Protein AF-A0A6A4ZN78-F1 (afdb_monomer_lite)

Structure (mmCIF, N/CA/C/O backbone):
data_AF-A0A6A4ZN78-F1
#
_entry.id   AF-A0A6A4ZN78-F1
#
loop_
_atom_site.group_PDB
_atom_site.id
_atom_site.type_symbol
_atom_site.label_atom_id
_atom_site.label_alt_id
_atom_site.label_comp_id
_atom_site.label_asym_id
_atom_site.label_entity_id
_atom_site.label_seq_id
_atom_site.pdbx_PDB_ins_code
_atom_site.Cartn_x
_atom_site.Cartn_y
_atom_site.Cartn_z
_atom_site.occupancy
_atom_site.B_iso_or_equiv
_atom_site.auth_seq_id
_atom_site.auth_comp_id
_atom_site.auth_asym_id
_atom_site.auth_atom_id
_atom_site.pdbx_PDB_model_num
ATOM 1 N N . MET A 1 1 ? -20.773 -7.140 41.026 1.00 32.69 1 MET A N 1
ATOM 2 C CA . MET A 1 1 ? -19.463 -6.907 40.371 1.00 32.69 1 MET A CA 1
ATOM 3 C C . MET A 1 1 ? -19.550 -6.524 38.881 1.00 32.69 1 MET A C 1
ATOM 5 O O . MET A 1 1 ? -18.523 -6.195 38.312 1.00 32.69 1 MET A O 1
ATOM 9 N N . GLY A 1 2 ? -20.729 -6.473 38.240 1.00 38.69 2 GLY A N 1
ATOM 10 C CA . GLY A 1 2 ? -20.851 -6.288 36.779 1.00 38.69 2 GLY A CA 1
ATOM 11 C C . GLY A 1 2 ? -20.844 -4.855 36.222 1.00 38.69 2 GLY A C 1
ATOM 12 O O . GLY A 1 2 ? -21.265 -4.671 35.092 1.00 38.69 2 GLY A O 1
ATOM 13 N N . ARG A 1 3 ? -20.433 -3.831 36.986 1.00 42.91 3 ARG A N 1
ATOM 14 C CA . ARG A 1 3 ? -20.571 -2.414 36.566 1.00 42.91 3 ARG A CA 1
ATOM 15 C C . ARG A 1 3 ? -19.260 -1.632 36.426 1.00 42.91 3 ARG A C 1
ATOM 17 O O . ARG A 1 3 ? -19.274 -0.563 35.838 1.00 42.91 3 ARG A O 1
ATOM 24 N N . PHE A 1 4 ? -18.137 -2.139 36.941 1.00 40.22 4 PHE A N 1
ATOM 25 C CA . PHE A 1 4 ? -16.912 -1.333 37.095 1.00 40.22 4 PHE A CA 1
ATOM 26 C C . PHE A 1 4 ? -15.856 -1.514 35.994 1.00 40.22 4 PHE A C 1
ATOM 28 O O . PHE A 1 4 ? -15.047 -0.617 35.798 1.00 40.22 4 PHE A O 1
ATOM 35 N N . GLY A 1 5 ? -15.850 -2.630 35.256 1.00 43.56 5 GLY A N 1
ATOM 36 C CA . GLY A 1 5 ? -14.784 -2.906 34.278 1.00 43.56 5 GLY A CA 1
ATOM 37 C C . GLY A 1 5 ? -14.878 -2.094 32.982 1.00 43.56 5 GLY A C 1
ATOM 38 O O . GLY A 1 5 ? -13.859 -1.742 32.400 1.00 43.56 5 GLY A O 1
ATOM 39 N N . LEU A 1 6 ? -16.098 -1.770 32.546 1.00 46.75 6 LEU A N 1
ATOM 40 C CA . LEU A 1 6 ? -16.349 -1.201 31.219 1.00 46.75 6 LEU A CA 1
ATOM 41 C C . LEU A 1 6 ? -16.054 0.318 31.170 1.00 46.75 6 LEU A C 1
ATOM 43 O O . LEU A 1 6 ? -15.521 0.815 30.186 1.00 46.75 6 LEU A O 1
ATOM 47 N N . TYR A 1 7 ? -16.269 1.069 32.253 1.00 50.09 7 TYR A N 1
ATOM 48 C CA . TYR A 1 7 ? -16.085 2.534 32.257 1.00 50.09 7 TYR A CA 1
ATOM 49 C C . TYR A 1 7 ? -14.628 3.019 32.395 1.00 50.09 7 TYR A C 1
ATOM 51 O O . TYR A 1 7 ? -14.378 4.224 32.387 1.00 50.09 7 TYR A O 1
ATOM 59 N N . MET A 1 8 ? -13.647 2.119 32.525 1.00 52.78 8 MET A N 1
ATOM 60 C CA . MET A 1 8 ? -12.286 2.507 32.923 1.00 52.78 8 MET A CA 1
ATOM 61 C C . MET A 1 8 ? -11.428 3.161 31.826 1.00 52.78 8 MET A C 1
ATOM 63 O O . MET A 1 8 ? -10.376 3.703 32.147 1.00 52.78 8 MET A O 1
ATOM 67 N N . LEU A 1 9 ? -11.856 3.196 30.559 1.00 54.91 9 LEU A N 1
ATOM 68 C CA . LEU A 1 9 ? -11.066 3.849 29.499 1.00 54.91 9 LEU A CA 1
ATOM 69 C C . LEU A 1 9 ? -11.104 5.387 29.545 1.00 54.91 9 LEU A C 1
ATOM 71 O O . LEU A 1 9 ? -10.299 6.027 28.876 1.00 54.91 9 LEU A O 1
ATOM 75 N N . ALA A 1 10 ? -12.018 5.988 30.313 1.00 50.16 10 ALA A N 1
ATOM 76 C CA . ALA A 1 10 ? -12.244 7.437 30.301 1.00 50.16 10 ALA A CA 1
ATOM 77 C C . ALA A 1 10 ? -11.566 8.215 31.451 1.00 50.16 10 ALA A C 1
ATOM 79 O O . ALA A 1 10 ? -11.657 9.438 31.471 1.00 50.16 10 ALA A O 1
ATOM 80 N N . ILE A 1 11 ? -10.931 7.542 32.424 1.00 53.09 11 ILE A N 1
ATOM 81 C CA . ILE A 1 11 ? -10.527 8.172 33.707 1.00 53.09 11 ILE A CA 1
ATOM 82 C C . ILE A 1 11 ? -9.024 8.013 34.014 1.00 53.09 11 ILE A C 1
ATOM 84 O O . ILE A 1 11 ? -8.507 8.626 34.944 1.00 53.09 11 ILE A O 1
ATOM 88 N N . VAL A 1 12 ? -8.293 7.206 33.248 1.00 59.09 12 VAL A N 1
ATOM 89 C CA . VAL A 1 12 ? -6.894 6.877 33.558 1.00 59.09 12 VAL A CA 1
ATOM 90 C C . VAL A 1 12 ? -5.951 7.817 32.817 1.00 59.09 12 VAL A C 1
ATOM 92 O O . VAL A 1 12 ? -6.045 7.944 31.602 1.00 59.09 12 VAL A O 1
ATOM 95 N N . ASP A 1 13 ? -5.034 8.458 33.545 1.00 63.03 13 ASP A N 1
ATOM 96 C CA . ASP A 1 13 ? -3.942 9.241 32.960 1.00 63.03 13 ASP A CA 1
ATOM 97 C C . ASP A 1 13 ? -2.970 8.325 32.194 1.00 63.03 13 ASP A C 1
ATOM 99 O O . ASP A 1 13 ? -2.595 7.252 32.670 1.00 63.03 13 ASP A O 1
ATOM 103 N N . SER A 1 14 ? -2.524 8.782 31.021 1.00 61.19 14 SER A N 1
ATOM 104 C CA . SER A 1 14 ? -1.487 8.186 30.166 1.00 61.19 14 SER A CA 1
ATOM 105 C C . SER A 1 14 ? -0.220 7.730 30.909 1.00 61.19 14 SER A C 1
ATOM 107 O O . SER A 1 14 ? 0.459 6.803 30.462 1.00 61.19 14 SER A O 1
ATOM 109 N N . THR A 1 15 ? 0.087 8.344 32.056 1.00 63.34 15 THR A N 1
ATOM 110 C CA . THR A 1 15 ? 1.236 8.003 32.906 1.00 63.34 15 THR A CA 1
ATOM 111 C C . THR A 1 15 ? 1.072 6.672 33.656 1.00 63.34 15 THR A C 1
ATOM 113 O O . THR A 1 15 ? 2.068 6.064 34.048 1.00 63.34 15 THR A O 1
ATOM 116 N N . GLN A 1 16 ? -0.154 6.152 33.807 1.00 72.31 16 GLN A N 1
ATOM 117 C CA . GLN A 1 16 ? -0.455 4.913 34.538 1.00 72.31 16 GLN A CA 1
ATOM 118 C C . GLN A 1 16 ? -0.516 3.680 33.622 1.00 72.31 16 GLN A C 1
ATOM 120 O O . GLN A 1 16 ? -1.557 3.046 33.433 1.00 72.31 16 GLN A O 1
ATOM 125 N N . GLN A 1 17 ? 0.629 3.321 33.045 1.00 70.19 17 GLN A N 1
ATOM 126 C CA . GLN A 1 17 ? 0.734 2.273 32.021 1.00 70.19 17 GLN A CA 1
ATOM 127 C C . GLN A 1 17 ? 0.245 0.889 32.484 1.00 70.19 17 GLN A C 1
ATOM 129 O O . GLN A 1 17 ? -0.447 0.198 31.731 1.00 70.19 17 GLN A O 1
ATOM 134 N N . ASP A 1 18 ? 0.573 0.488 33.714 1.00 78.06 18 ASP A N 1
ATOM 135 C CA . ASP A 1 18 ? 0.169 -0.812 34.267 1.00 78.06 18 ASP A CA 1
ATOM 136 C C . ASP A 1 18 ? -1.347 -0.903 34.471 1.00 78.06 18 ASP A C 1
ATOM 138 O O . ASP A 1 18 ? -1.951 -1.956 34.245 1.00 78.06 18 ASP A O 1
ATOM 142 N N . THR A 1 19 ? -1.982 0.223 34.810 1.00 80.31 19 THR A N 1
ATOM 143 C CA . THR A 1 19 ? -3.436 0.330 34.942 1.00 80.31 19 THR A CA 1
ATOM 144 C C . THR A 1 19 ? -4.116 0.063 33.601 1.00 80.31 19 THR A C 1
ATOM 146 O O . THR A 1 19 ? -5.049 -0.736 33.540 1.00 80.31 19 THR A O 1
ATOM 149 N N . PHE A 1 20 ? -3.617 0.644 32.505 1.00 79.81 20 PHE A N 1
ATOM 150 C CA . PHE A 1 20 ? -4.159 0.391 31.166 1.00 79.81 20 PHE A CA 1
ATOM 151 C C . PHE A 1 20 ? -4.060 -1.080 30.758 1.00 79.81 20 PHE A C 1
ATOM 153 O O . PHE A 1 20 ? -5.055 -1.660 30.326 1.00 79.81 20 PHE A O 1
ATOM 160 N N . LYS A 1 21 ? -2.898 -1.717 30.948 1.00 81.12 21 LYS A N 1
ATOM 161 C CA . LYS A 1 21 ? -2.730 -3.153 30.654 1.00 81.12 21 LYS A CA 1
ATOM 162 C C . LYS A 1 21 ? -3.712 -4.011 31.451 1.00 81.12 21 LYS A C 1
ATOM 164 O O . LYS A 1 21 ? -4.378 -4.884 30.896 1.00 81.12 21 LYS A O 1
ATOM 169 N N . ALA A 1 22 ? -3.863 -3.732 32.747 1.00 83.19 22 ALA A N 1
ATOM 170 C CA . ALA A 1 22 ? -4.834 -4.430 33.583 1.00 83.19 22 ALA A CA 1
ATOM 171 C C . ALA A 1 22 ? -6.273 -4.244 33.068 1.00 83.19 22 ALA A C 1
ATOM 173 O O . ALA A 1 22 ? -7.011 -5.225 32.958 1.00 83.19 22 ALA A O 1
ATOM 174 N N . ILE A 1 23 ? -6.656 -3.020 32.687 1.00 83.56 23 ILE A N 1
ATOM 175 C CA . ILE A 1 23 ? -7.981 -2.715 32.128 1.00 83.56 23 ILE A CA 1
ATOM 176 C C . ILE A 1 23 ? -8.236 -3.504 30.846 1.00 83.56 23 ILE A C 1
ATOM 178 O O . ILE A 1 23 ? -9.293 -4.128 30.729 1.00 83.56 23 ILE A O 1
ATOM 182 N N . PHE A 1 24 ? -7.293 -3.517 29.899 1.00 86.56 24 PHE A N 1
ATOM 183 C CA . PHE A 1 24 ? -7.463 -4.240 28.636 1.00 86.56 24 PHE A CA 1
ATOM 184 C C . PHE A 1 24 ? -7.615 -5.742 28.865 1.00 86.56 24 PHE A C 1
ATOM 186 O O . PHE A 1 24 ? -8.570 -6.342 28.373 1.00 86.56 24 PHE A O 1
ATOM 193 N N . ARG A 1 25 ? -6.753 -6.347 29.690 1.00 85.19 25 ARG A N 1
ATOM 194 C CA . ARG A 1 25 ? -6.821 -7.784 30.006 1.00 85.19 25 ARG A CA 1
ATOM 195 C C . ARG A 1 25 ? -8.119 -8.173 30.702 1.00 85.19 25 ARG A C 1
ATOM 197 O O . ARG A 1 25 ? -8.727 -9.181 30.343 1.00 85.19 25 ARG A O 1
ATOM 204 N N . VAL A 1 26 ? -8.563 -7.378 31.677 1.00 85.62 26 VAL A N 1
ATOM 205 C CA . VAL A 1 26 ? -9.844 -7.610 32.360 1.00 85.62 26 VAL A CA 1
ATOM 206 C C . VAL A 1 26 ? -11.000 -7.466 31.376 1.00 85.62 26 VAL A C 1
ATOM 208 O O . VAL A 1 26 ? -11.876 -8.325 31.355 1.00 85.62 26 VAL A O 1
ATOM 211 N N . SER A 1 27 ? -10.982 -6.440 30.524 1.00 84.88 27 SER A N 1
ATOM 212 C CA . SER A 1 27 ? -12.021 -6.222 29.511 1.00 84.88 27 SER A CA 1
ATOM 213 C C . SER A 1 27 ? -12.114 -7.404 28.544 1.00 84.88 27 SER A C 1
ATOM 215 O O . SER A 1 27 ? -13.203 -7.928 28.337 1.00 84.88 27 SER A O 1
ATOM 217 N N . ILE A 1 28 ? -10.983 -7.909 28.042 1.00 85.50 28 ILE A N 1
ATOM 218 C CA . ILE A 1 28 ? -10.927 -9.124 27.211 1.00 85.50 28 ILE A CA 1
ATOM 219 C C . ILE A 1 28 ? -11.507 -10.333 27.963 1.00 85.50 28 ILE A C 1
ATOM 221 O O . ILE A 1 28 ? -12.345 -11.069 27.433 1.00 85.50 28 ILE A O 1
ATOM 225 N N . GLY A 1 29 ? -11.106 -10.530 29.222 1.00 84.94 29 GLY A N 1
ATOM 226 C CA . GLY A 1 29 ? -11.610 -11.619 30.062 1.00 84.94 29 GLY A CA 1
ATOM 227 C C . GLY A 1 29 ? -13.118 -11.546 30.326 1.00 84.94 29 GLY A C 1
ATOM 228 O O . GLY A 1 29 ? -13.770 -12.582 30.435 1.00 84.94 29 GLY A O 1
ATOM 229 N N . VAL A 1 30 ? -13.682 -10.338 30.402 1.00 84.62 30 VAL A N 1
ATOM 230 C CA . VAL A 1 30 ? -15.128 -10.118 30.522 1.00 84.62 30 VAL A CA 1
ATOM 231 C C . VAL A 1 30 ? -15.822 -10.414 29.193 1.00 84.62 30 VAL A C 1
ATOM 233 O O . VAL A 1 30 ? -16.745 -11.222 29.173 1.00 84.62 30 VAL A O 1
ATOM 236 N N . LEU A 1 31 ? -15.357 -9.829 28.084 1.00 84.12 31 LEU A N 1
ATOM 237 C CA . LEU A 1 31 ? -15.970 -9.987 26.758 1.00 84.12 31 LEU A CA 1
ATOM 238 C C . LEU A 1 31 ? -16.058 -11.447 26.316 1.00 84.12 31 LEU A C 1
ATOM 240 O O . LEU A 1 31 ? -17.081 -11.878 25.797 1.00 84.12 31 LEU A O 1
ATOM 244 N N . THR A 1 32 ? -15.017 -12.229 26.593 1.00 84.38 32 THR A N 1
ATOM 245 C CA . THR A 1 32 ? -14.966 -13.663 26.259 1.00 84.38 32 THR A CA 1
ATOM 246 C C . THR A 1 32 ? -15.941 -14.531 27.059 1.00 84.38 32 THR A C 1
ATOM 248 O O . THR A 1 32 ? -16.159 -15.685 26.698 1.00 84.38 32 THR A O 1
ATOM 251 N N . ARG A 1 33 ? -16.525 -14.008 28.144 1.00 84.94 33 ARG A N 1
ATOM 252 C CA . ARG A 1 33 ? -17.423 -14.744 29.052 1.00 84.94 33 ARG A CA 1
ATOM 253 C C . ARG A 1 33 ? -18.827 -14.142 29.129 1.00 84.94 33 ARG A C 1
ATOM 255 O O . ARG A 1 33 ? -19.644 -14.633 29.908 1.00 84.94 33 ARG A O 1
ATOM 262 N N . LEU A 1 34 ? -19.102 -13.075 28.379 1.00 82.12 34 LEU A N 1
ATOM 263 C CA . LEU A 1 34 ? -20.396 -12.402 28.419 1.00 82.12 34 LEU A CA 1
ATOM 264 C C . LEU A 1 34 ? -21.495 -13.282 27.800 1.00 82.12 34 LEU A C 1
ATOM 266 O O . LEU A 1 34 ? -21.303 -13.827 26.711 1.00 82.12 34 LEU A O 1
ATOM 270 N N . PRO A 1 35 ? -22.664 -13.406 28.455 1.00 85.31 35 PRO A N 1
ATOM 271 C CA . PRO A 1 35 ? -23.825 -14.055 27.860 1.00 85.31 35 PRO A CA 1
ATOM 272 C C . PRO A 1 35 ? -24.309 -13.295 26.613 1.00 85.31 35 PRO A C 1
ATOM 274 O O . PRO A 1 35 ? -24.259 -12.063 26.614 1.00 85.31 35 PRO A O 1
ATOM 277 N N . PRO A 1 36 ? -24.878 -13.976 25.598 1.00 82.38 36 PRO A N 1
ATOM 278 C CA . PRO A 1 36 ? -25.374 -13.323 24.383 1.00 82.38 36 PRO A CA 1
ATOM 279 C C . PRO A 1 36 ? -26.365 -12.177 24.639 1.00 82.38 36 PRO A C 1
ATOM 281 O O . PRO A 1 36 ? -26.284 -11.147 23.984 1.00 82.38 36 PRO A O 1
ATOM 284 N N . ALA A 1 37 ? -27.243 -12.315 25.639 1.00 81.81 37 ALA A N 1
ATOM 285 C CA . ALA A 1 37 ? -28.233 -11.291 25.990 1.00 81.81 37 ALA A CA 1
ATOM 286 C C . ALA A 1 37 ? -27.606 -9.964 26.465 1.00 81.81 37 ALA A C 1
ATOM 288 O O . ALA A 1 37 ? -28.181 -8.900 26.264 1.00 81.81 37 ALA A O 1
ATOM 289 N N . GLU A 1 38 ? -26.418 -10.010 27.072 1.00 81.62 38 GLU A N 1
ATOM 290 C CA . GLU A 1 38 ? -25.719 -8.808 27.544 1.00 81.62 38 GLU A CA 1
ATOM 291 C C . GLU A 1 38 ? -24.998 -8.074 26.403 1.00 81.62 38 GLU A C 1
ATOM 293 O O . GLU A 1 38 ? -24.717 -6.878 26.522 1.00 81.62 38 GLU A O 1
ATOM 298 N N . LEU A 1 39 ? -24.723 -8.758 25.285 1.00 79.94 39 LEU A N 1
ATOM 299 C CA . LEU A 1 39 ? -24.065 -8.171 24.112 1.00 79.94 39 LEU A CA 1
ATOM 300 C C . LEU A 1 39 ? -24.964 -7.165 23.381 1.00 79.94 39 LEU A C 1
ATOM 302 O O . LEU A 1 39 ? -24.454 -6.233 22.766 1.00 79.94 39 LEU A O 1
ATOM 306 N N . GLU A 1 40 ? -26.283 -7.328 23.482 1.00 81.81 40 GLU A N 1
ATOM 307 C CA . GLU A 1 40 ? -27.282 -6.438 22.872 1.00 81.81 40 GLU A CA 1
ATOM 308 C C . GLU A 1 40 ? -27.785 -5.350 23.839 1.00 81.81 40 GLU A C 1
ATOM 310 O O . GLU A 1 40 ? -28.687 -4.580 23.512 1.00 81.81 40 GLU A O 1
ATOM 315 N N . SER A 1 41 ? -27.210 -5.260 25.041 1.00 84.50 41 SER A N 1
ATOM 316 C CA . SER A 1 41 ? -27.639 -4.294 26.055 1.00 84.50 41 SER A CA 1
ATOM 317 C C . SER A 1 41 ? -27.239 -2.847 25.716 1.00 84.50 41 SER A C 1
ATOM 319 O O . SER A 1 41 ? -26.187 -2.584 25.128 1.00 84.50 41 SER A O 1
ATOM 321 N N . GLU A 1 42 ? -28.021 -1.867 26.187 1.00 84.31 42 GLU A N 1
ATOM 322 C CA . GLU A 1 42 ? -27.662 -0.438 26.087 1.00 84.31 42 GLU A CA 1
ATOM 323 C C . GLU A 1 42 ? -26.315 -0.121 26.761 1.00 84.31 42 GLU A C 1
ATOM 325 O O . GLU A 1 42 ? -25.560 0.743 26.309 1.00 84.31 42 GLU A O 1
ATOM 330 N N . HIS A 1 43 ? -25.977 -0.857 27.823 1.00 81.38 43 HIS A N 1
ATOM 331 C CA . HIS A 1 43 ? -24.698 -0.727 28.517 1.00 81.38 43 HIS A CA 1
ATOM 332 C C . HIS A 1 43 ? -23.529 -1.134 27.615 1.00 81.38 43 HIS A C 1
ATOM 334 O O . HIS A 1 43 ? -22.515 -0.435 27.583 1.00 81.38 43 HIS A O 1
ATOM 340 N N . MET A 1 44 ? -23.676 -2.220 26.849 1.00 84.06 44 MET A N 1
ATOM 341 C CA . MET A 1 44 ? -22.680 -2.636 25.862 1.00 84.06 44 MET A CA 1
ATOM 342 C C . MET A 1 44 ? -22.511 -1.577 24.768 1.00 84.06 44 MET A C 1
ATOM 344 O O . MET A 1 44 ? -21.385 -1.215 24.429 1.00 84.06 44 MET A O 1
ATOM 348 N N . ALA A 1 45 ? -23.608 -1.003 24.268 1.00 82.69 45 ALA A N 1
ATOM 349 C CA . ALA A 1 45 ? -23.551 0.070 23.273 1.00 82.69 45 ALA A CA 1
ATOM 350 C C . ALA A 1 45 ? -22.833 1.334 23.800 1.00 82.69 45 ALA A C 1
ATOM 352 O O . ALA A 1 45 ? -21.981 1.915 23.116 1.00 82.69 45 ALA A O 1
ATOM 353 N N . SER A 1 46 ? -23.121 1.743 25.040 1.00 83.44 46 SER A N 1
ATOM 354 C CA . SER A 1 46 ? -22.435 2.858 25.711 1.00 83.44 46 SER A CA 1
ATOM 355 C C . SER A 1 46 ? -20.941 2.576 25.908 1.00 83.44 46 SER A C 1
ATOM 357 O O . SER A 1 46 ? -20.089 3.437 25.659 1.00 83.44 46 SER A O 1
ATOM 359 N N . TRP A 1 47 ? -20.601 1.343 26.283 1.00 83.38 47 TRP A N 1
ATOM 360 C CA . TRP A 1 47 ? -19.214 0.928 26.420 1.00 83.38 47 TRP A CA 1
ATOM 361 C C . TRP A 1 47 ? -18.458 0.958 25.090 1.00 83.38 47 TRP A C 1
ATOM 363 O O . TRP A 1 47 ? -17.382 1.549 25.011 1.00 83.38 47 TRP A O 1
ATOM 373 N N . LEU A 1 48 ? -19.036 0.396 24.026 1.00 83.75 48 LEU A N 1
ATOM 374 C CA . LEU A 1 48 ? -18.446 0.427 22.686 1.00 83.75 48 LEU A CA 1
ATOM 375 C C . LEU A 1 48 ? -18.191 1.861 22.217 1.00 83.75 48 LEU A C 1
ATOM 377 O O . LEU A 1 48 ? -17.160 2.132 21.607 1.00 83.75 48 LEU A O 1
ATOM 381 N N . THR A 1 49 ? -19.078 2.797 22.559 1.00 84.12 49 THR A N 1
ATOM 382 C CA . THR A 1 49 ? -18.877 4.228 22.282 1.00 84.12 49 THR A CA 1
ATOM 383 C C . THR A 1 49 ? -17.630 4.768 22.988 1.00 84.12 49 THR A C 1
ATOM 385 O O . THR A 1 49 ? -16.837 5.483 22.375 1.00 84.12 49 THR A O 1
ATOM 388 N N . SER A 1 50 ? -17.400 4.372 24.243 1.00 83.56 50 SER A N 1
ATOM 389 C CA . SER A 1 50 ? -16.179 4.721 24.988 1.00 83.56 50 SER A CA 1
ATOM 390 C C . SER A 1 50 ? -14.921 4.114 24.358 1.00 83.56 50 SER A C 1
ATOM 392 O O . SER A 1 50 ? -13.895 4.788 24.264 1.00 83.56 50 SER A O 1
ATOM 394 N N . VAL A 1 51 ? -15.002 2.871 23.869 1.00 84.81 51 VAL A N 1
ATOM 395 C CA . VAL A 1 51 ? -13.906 2.232 23.122 1.00 84.81 51 VAL A CA 1
ATOM 396 C C . VAL A 1 51 ? -13.606 3.022 21.848 1.00 84.81 51 VAL A C 1
ATOM 398 O O . VAL A 1 51 ? -12.459 3.394 21.622 1.00 84.81 51 VAL A O 1
ATOM 401 N N . VAL A 1 52 ? -14.617 3.360 21.040 1.00 85.25 52 VAL A N 1
ATOM 402 C CA . VAL A 1 52 ? -14.423 4.171 19.823 1.00 85.25 52 VAL A CA 1
ATOM 403 C C . VAL A 1 52 ? -13.780 5.521 20.149 1.00 85.25 52 VAL A C 1
ATOM 405 O O . VAL A 1 52 ? -12.851 5.942 19.454 1.00 85.25 52 VAL A O 1
ATOM 408 N N . ALA A 1 53 ? -14.226 6.184 21.218 1.00 84.56 53 ALA A N 1
ATOM 409 C CA . ALA A 1 53 ? -13.657 7.453 21.657 1.00 84.56 53 ALA A CA 1
ATOM 410 C C . ALA A 1 53 ? -12.172 7.318 22.030 1.00 84.56 53 ALA A C 1
ATOM 412 O O . ALA A 1 53 ? -11.380 8.165 21.638 1.00 84.56 53 ALA A O 1
ATOM 413 N N . PHE A 1 54 ? -11.772 6.241 22.714 1.00 86.56 54 PHE A N 1
ATOM 414 C CA . PHE A 1 54 ? -10.377 5.963 23.087 1.00 86.56 54 PHE A CA 1
ATOM 415 C C . PHE A 1 54 ? -9.427 5.807 21.886 1.00 86.56 54 PHE A C 1
ATOM 417 O O . PHE A 1 54 ? -8.276 6.249 21.931 1.00 86.56 54 PHE A O 1
ATOM 424 N N . PHE A 1 55 ? -9.919 5.258 20.775 1.00 88.06 55 PHE A N 1
ATOM 425 C CA . PHE A 1 55 ? -9.160 5.198 19.523 1.00 88.06 55 PHE A CA 1
ATOM 426 C C . PHE A 1 55 ? -9.215 6.504 18.710 1.00 88.06 55 PHE A C 1
ATOM 428 O O . PHE A 1 55 ? -8.474 6.657 17.741 1.00 88.06 55 PHE A O 1
ATOM 435 N N . THR A 1 56 ? -10.034 7.480 19.108 1.00 86.62 56 THR A N 1
ATOM 436 C CA . THR A 1 56 ? -10.217 8.748 18.390 1.00 86.62 56 THR A CA 1
ATOM 437 C C . THR A 1 56 ? -9.407 9.870 19.051 1.00 86.62 56 THR A C 1
ATOM 439 O O . THR A 1 56 ? -9.703 10.299 20.164 1.00 86.62 56 THR A O 1
ATOM 442 N N . SER A 1 57 ? -8.397 10.386 18.342 1.00 79.50 57 SER A N 1
ATOM 443 C CA . SER A 1 57 ? -7.412 11.338 18.888 1.00 79.50 57 SER A CA 1
ATOM 444 C C . SER A 1 57 ? -7.991 12.663 19.388 1.00 79.50 57 SER A C 1
ATOM 446 O O . SER A 1 57 ? -7.418 13.281 20.277 1.00 79.50 57 SER A O 1
ATOM 448 N N . THR A 1 58 ? -9.114 13.116 18.831 1.00 76.88 58 THR A N 1
ATOM 449 C CA . THR A 1 58 ? -9.697 14.428 19.152 1.00 76.88 58 THR A CA 1
ATOM 450 C C . THR A 1 58 ? -10.681 14.396 20.313 1.00 76.88 58 THR A C 1
ATOM 452 O O . THR A 1 58 ? -11.066 15.450 20.807 1.00 76.88 58 THR A O 1
ATOM 455 N N . THR A 1 59 ? -11.154 13.215 20.711 1.00 72.12 59 THR A N 1
ATOM 456 C CA . THR A 1 59 ? -12.272 13.088 21.658 1.00 72.12 59 THR A CA 1
ATOM 457 C C . THR A 1 59 ? -11.867 12.529 23.010 1.00 72.12 59 THR A C 1
ATOM 459 O O . THR A 1 59 ? -12.636 12.672 23.956 1.00 72.12 59 THR A O 1
ATOM 462 N N . ASN A 1 60 ? -10.705 11.880 23.118 1.00 68.62 60 ASN A N 1
ATOM 463 C CA . ASN A 1 60 ? -10.242 11.316 24.380 1.00 68.62 60 ASN A CA 1
ATOM 464 C C . ASN A 1 60 ? -9.042 12.113 24.920 1.00 68.62 60 ASN A C 1
ATOM 466 O O . ASN A 1 60 ? -8.088 12.320 24.169 1.00 68.62 60 ASN A O 1
ATOM 470 N N . PRO A 1 61 ? -9.064 12.545 26.198 1.00 68.38 61 PRO A N 1
ATOM 471 C CA . PRO A 1 61 ? -7.905 13.176 26.831 1.00 68.38 61 PRO A CA 1
ATOM 472 C C . PRO A 1 61 ? -6.658 12.277 26.838 1.00 68.38 61 PRO A C 1
ATOM 474 O O . PRO A 1 61 ? -5.547 12.796 26.865 1.00 68.38 61 PRO A O 1
ATOM 477 N N . VAL A 1 62 ? -6.837 10.952 26.783 1.00 74.50 62 VAL A N 1
ATOM 478 C CA . VAL A 1 62 ? -5.775 9.952 26.646 1.00 7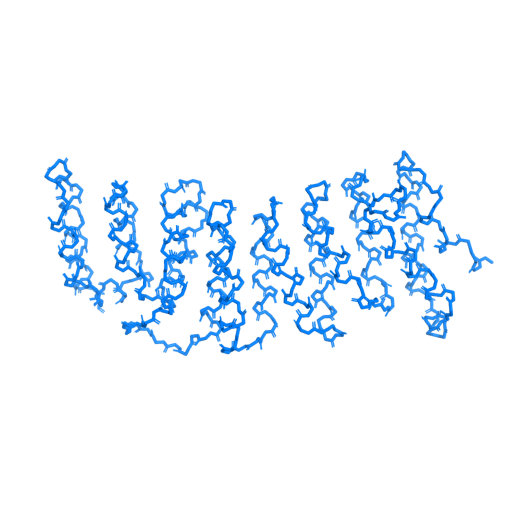4.50 62 VAL A CA 1
ATOM 479 C C . VAL A 1 62 ? -6.066 9.067 25.440 1.00 74.50 62 VAL A C 1
ATOM 481 O O . VAL A 1 62 ? -6.839 8.109 25.488 1.00 74.50 62 VAL A O 1
ATOM 484 N N . TRP A 1 63 ? -5.439 9.404 24.320 1.00 84.25 63 TRP A N 1
ATOM 485 C CA . TRP A 1 63 ? -5.585 8.666 23.072 1.00 84.25 63 TRP A CA 1
ATOM 486 C C . TRP A 1 63 ? -4.593 7.501 23.011 1.00 84.25 63 TRP A C 1
ATOM 488 O O . TRP A 1 63 ? -3.420 7.666 23.345 1.00 84.25 63 TRP A O 1
ATOM 498 N N . PHE A 1 64 ? -5.028 6.328 22.533 1.00 87.62 64 PHE A N 1
ATOM 499 C CA . PHE A 1 64 ? -4.200 5.111 22.547 1.00 87.62 64 PHE A CA 1
ATOM 500 C C . PHE A 1 64 ? -2.829 5.276 21.862 1.00 87.62 64 PHE A C 1
ATOM 502 O O . PHE A 1 64 ? -1.865 4.634 22.272 1.00 87.62 64 PHE A O 1
ATOM 509 N N . GLY A 1 65 ? -2.720 6.153 20.856 1.00 87.94 65 GLY A N 1
ATOM 510 C CA . GLY A 1 65 ? -1.459 6.432 20.166 1.00 87.94 65 GLY A CA 1
ATOM 511 C C . GLY A 1 65 ? -0.386 7.054 21.064 1.00 87.94 65 GLY A C 1
ATOM 512 O O . GLY A 1 65 ? 0.793 6.917 20.771 1.00 87.94 65 GLY A O 1
ATOM 513 N N . GLN A 1 66 ? -0.764 7.681 22.181 1.00 88.44 66 GLN A N 1
ATOM 514 C CA . GLN A 1 66 ? 0.168 8.238 23.173 1.00 88.44 66 GLN A CA 1
ATOM 515 C C . GLN A 1 66 ? 0.740 7.171 24.118 1.00 88.44 66 GLN A C 1
ATOM 517 O O . GLN A 1 66 ? 1.672 7.448 24.873 1.00 88.44 66 GLN A O 1
ATOM 522 N N . LEU A 1 67 ? 0.183 5.958 24.109 1.00 87.94 67 LEU A N 1
ATOM 523 C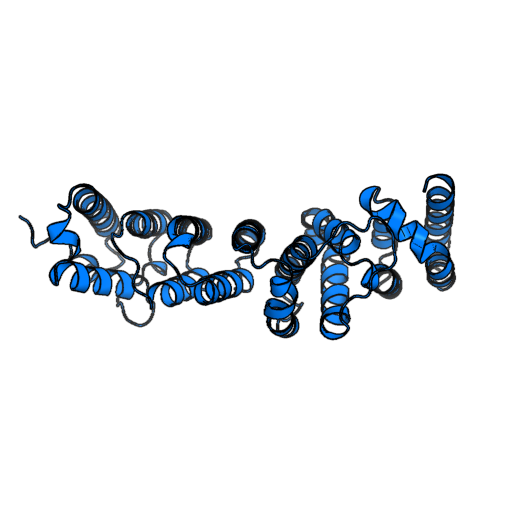 CA . LEU A 1 67 ? 0.639 4.879 24.974 1.00 87.94 67 LEU A CA 1
ATOM 524 C C . LEU A 1 67 ? 1.921 4.238 24.424 1.00 87.94 67 LEU A C 1
ATOM 526 O O . LEU A 1 67 ? 2.140 4.239 23.210 1.00 87.94 67 LEU A O 1
ATOM 530 N N . PRO A 1 68 ? 2.754 3.621 25.282 1.00 89.00 68 PRO A N 1
ATOM 531 C CA . PRO A 1 68 ? 3.906 2.852 24.826 1.00 89.00 68 PRO A CA 1
ATOM 532 C C . PRO A 1 68 ? 3.494 1.705 23.906 1.00 89.00 68 PRO A C 1
ATOM 534 O O . PRO A 1 68 ? 2.430 1.111 24.089 1.00 89.00 68 PRO A O 1
ATOM 537 N N . TRP A 1 69 ? 4.398 1.312 23.006 1.00 89.75 69 TRP A N 1
ATOM 538 C CA . TRP A 1 69 ? 4.208 0.215 22.046 1.00 89.75 69 TRP A CA 1
ATOM 539 C C . TRP A 1 69 ? 3.534 -1.032 22.649 1.00 89.75 69 TRP A C 1
ATOM 541 O O . TRP A 1 69 ? 2.506 -1.483 22.148 1.00 89.75 69 TRP A O 1
ATOM 551 N N . SER A 1 70 ? 4.043 -1.548 23.776 1.00 90.44 70 SER A N 1
ATOM 552 C CA . SER A 1 70 ? 3.484 -2.766 24.393 1.00 90.44 70 SER A CA 1
ATOM 553 C C . SER A 1 70 ? 2.025 -2.610 24.840 1.00 90.44 70 SER A C 1
ATOM 555 O O . SER A 1 70 ? 1.251 -3.560 24.777 1.00 90.44 70 SER A O 1
ATOM 557 N N . THR A 1 71 ? 1.631 -1.411 25.271 1.00 89.12 71 THR A N 1
ATOM 558 C CA . THR A 1 71 ? 0.259 -1.117 25.694 1.00 89.12 71 THR A CA 1
ATOM 559 C C . THR A 1 71 ? -0.642 -0.850 24.488 1.00 89.12 71 THR A C 1
ATOM 561 O O . THR A 1 71 ? -1.810 -1.227 24.523 1.00 89.12 71 THR A O 1
ATOM 564 N N . GLN A 1 72 ? -0.111 -0.273 23.400 1.00 91.81 72 GLN A N 1
ATOM 565 C CA . GLN A 1 72 ? -0.844 -0.160 22.133 1.00 91.81 72 GLN A CA 1
ATOM 566 C C . GLN A 1 72 ? -1.265 -1.543 21.615 1.00 91.81 72 GLN A C 1
ATOM 568 O O . GLN A 1 72 ? -2.407 -1.708 21.196 1.00 91.81 72 GLN A O 1
ATOM 573 N N . LEU A 1 73 ? -0.388 -2.550 21.694 1.00 91.75 73 LEU A N 1
ATOM 574 C CA . LEU A 1 73 ? -0.722 -3.918 21.283 1.00 91.75 73 LEU A CA 1
ATOM 575 C C . LEU A 1 73 ? -1.837 -4.540 22.133 1.00 91.75 73 LEU A C 1
ATOM 577 O O . LEU A 1 73 ? -2.751 -5.145 21.579 1.00 91.75 73 LEU A O 1
ATOM 581 N N . GLU A 1 74 ? -1.813 -4.360 23.458 1.00 89.06 74 GLU A N 1
ATOM 582 C CA . GLU A 1 74 ? -2.902 -4.842 24.324 1.00 89.06 74 GLU A CA 1
ATOM 583 C C . GLU A 1 74 ? -4.223 -4.103 24.066 1.00 89.06 74 GLU A C 1
ATOM 585 O O . GLU A 1 74 ? -5.289 -4.721 24.070 1.00 89.06 74 GLU A O 1
ATOM 590 N N . ALA A 1 75 ? -4.160 -2.801 23.772 1.00 89.69 75 ALA A N 1
ATOM 591 C CA . ALA A 1 75 ? -5.326 -2.030 23.363 1.00 89.69 75 ALA A CA 1
ATOM 592 C C . ALA A 1 75 ? -5.918 -2.557 22.049 1.00 89.69 75 ALA A C 1
ATOM 594 O O . ALA A 1 75 ? -7.130 -2.728 21.946 1.00 89.69 75 ALA A O 1
ATOM 595 N N . VAL A 1 76 ? -5.083 -2.849 21.047 1.00 92.00 76 VAL A N 1
ATOM 596 C CA . VAL A 1 76 ? -5.545 -3.422 19.775 1.00 92.00 76 VAL A CA 1
ATOM 597 C C . VAL A 1 76 ? -6.084 -4.840 19.968 1.00 92.00 76 VAL A C 1
ATOM 599 O O . VAL A 1 76 ? -7.103 -5.175 19.372 1.00 92.00 76 VAL A O 1
ATOM 602 N N . ALA A 1 77 ? -5.496 -5.649 20.856 1.00 90.31 77 ALA A N 1
ATOM 603 C CA . ALA A 1 77 ? -6.008 -6.984 21.171 1.00 90.31 77 ALA A CA 1
ATOM 604 C C . ALA A 1 77 ? -7.463 -6.948 21.667 1.00 90.31 77 ALA A C 1
ATOM 606 O O . ALA A 1 77 ? -8.257 -7.811 21.299 1.00 90.31 77 ALA A O 1
ATOM 607 N N . LEU A 1 78 ? -7.851 -5.918 22.434 1.00 88.44 78 LEU A N 1
ATOM 608 C CA . LEU A 1 78 ? -9.245 -5.718 22.846 1.00 88.44 78 LEU A CA 1
ATOM 609 C C . LEU A 1 78 ? -10.199 -5.660 21.642 1.00 88.44 78 LEU A C 1
ATOM 611 O O . LEU A 1 78 ? -11.320 -6.163 21.730 1.00 88.44 78 LEU A O 1
ATOM 615 N N . LEU A 1 79 ? -9.756 -5.089 20.516 1.00 88.81 79 LEU A N 1
ATOM 616 C CA . LEU A 1 79 ? -10.576 -4.926 19.316 1.00 88.81 79 LEU A CA 1
ATOM 617 C C . LEU A 1 79 ? -11.009 -6.253 18.707 1.00 88.81 79 LEU A C 1
ATOM 619 O O . LEU A 1 79 ? -12.099 -6.327 18.150 1.00 88.81 79 LEU A O 1
ATOM 623 N N . HIS A 1 80 ? -10.191 -7.297 18.827 1.00 86.81 80 HIS A N 1
ATOM 624 C CA . HIS A 1 80 ? -10.513 -8.637 18.339 1.00 86.81 80 HIS A CA 1
ATOM 625 C C . HIS A 1 80 ? -11.683 -9.270 19.114 1.00 86.81 80 HIS A C 1
ATOM 627 O O . HIS A 1 80 ? -12.392 -10.132 18.602 1.00 86.81 80 HIS A O 1
ATOM 633 N N . HIS A 1 81 ? -11.912 -8.830 20.352 1.00 85.81 81 HIS A N 1
ATOM 634 C CA . HIS A 1 81 ? -12.935 -9.381 21.240 1.00 85.81 81 HIS A CA 1
ATOM 635 C C . HIS A 1 81 ? -14.229 -8.562 21.267 1.00 85.81 81 HIS A C 1
ATOM 637 O O . HIS A 1 81 ? -15.121 -8.861 22.064 1.00 85.81 81 HIS A O 1
ATOM 643 N N . LEU A 1 82 ? -14.351 -7.528 20.427 1.00 85.31 82 LEU A N 1
ATOM 644 C CA . LEU A 1 82 ? -15.574 -6.734 20.370 1.00 85.31 82 LEU A CA 1
ATOM 645 C C . LEU A 1 82 ? -16.728 -7.560 19.781 1.00 85.31 82 LEU A C 1
ATOM 647 O O . LEU A 1 82 ? -16.557 -8.198 18.741 1.00 85.31 82 LEU A O 1
ATOM 651 N N . PRO A 1 83 ? -17.925 -7.519 20.392 1.00 80.12 83 PRO A N 1
ATOM 652 C CA . PRO A 1 83 ? -19.076 -8.270 19.894 1.00 80.12 83 PRO A CA 1
ATOM 653 C C . PRO A 1 83 ? -19.607 -7.708 18.572 1.00 80.12 83 PRO A C 1
ATOM 655 O O . PRO A 1 83 ? -20.077 -8.450 17.710 1.00 80.12 83 PRO A O 1
ATOM 658 N N . THR A 1 84 ? -19.503 -6.390 18.398 1.00 80.56 84 THR A N 1
ATOM 659 C CA . THR A 1 84 ? -19.966 -5.661 17.217 1.00 80.56 84 THR A CA 1
ATOM 660 C C . THR A 1 84 ? -19.011 -4.524 16.890 1.00 80.56 84 THR A C 1
ATOM 662 O O . THR A 1 84 ? -18.484 -3.879 17.798 1.00 80.56 84 THR A O 1
ATOM 665 N N . TYR A 1 85 ? -18.852 -4.228 15.600 1.00 79.31 85 TYR A N 1
ATOM 666 C CA . TYR A 1 85 ? -18.028 -3.125 15.110 1.00 79.31 85 TYR A CA 1
ATOM 667 C C . TYR A 1 85 ? -18.938 -1.976 14.662 1.00 79.31 85 TYR A C 1
ATOM 669 O O . TYR A 1 85 ? -19.653 -2.127 13.669 1.00 79.31 85 TYR A O 1
ATOM 677 N N . PRO A 1 86 ? -18.948 -0.832 15.372 1.00 75.94 86 PRO A N 1
ATOM 678 C CA . PRO A 1 86 ? -19.775 0.304 14.986 1.00 75.94 86 PRO A CA 1
ATOM 679 C C . PRO A 1 86 ? -19.436 0.796 13.567 1.00 75.94 86 PRO A C 1
ATOM 681 O O . PRO A 1 86 ? -18.263 0.804 13.196 1.00 75.94 86 PRO A O 1
ATOM 684 N N . PRO A 1 87 ? -20.399 1.302 12.778 1.00 71.75 87 PRO A N 1
ATOM 685 C CA . PRO A 1 87 ? -20.131 1.745 11.404 1.00 71.75 87 PRO A CA 1
ATOM 686 C C . PRO A 1 87 ? -19.049 2.833 11.281 1.00 71.75 87 PRO A C 1
ATOM 688 O O . PRO A 1 87 ? -18.279 2.858 10.324 1.00 71.75 87 PRO A O 1
ATOM 691 N N . VAL A 1 88 ? -18.953 3.731 12.269 1.00 80.25 88 VAL A N 1
ATOM 692 C CA . VAL A 1 88 ? -17.947 4.814 12.301 1.00 80.25 88 VAL A CA 1
ATOM 693 C C . VAL A 1 88 ? -16.540 4.278 12.600 1.00 80.25 88 VAL A C 1
ATOM 695 O O . VAL A 1 88 ? -15.541 4.942 12.328 1.00 80.25 88 VAL A O 1
ATOM 698 N N . PHE A 1 89 ? -16.442 3.055 13.114 1.00 84.50 89 PHE A N 1
ATOM 699 C CA . PHE A 1 89 ? -15.218 2.518 13.681 1.00 84.50 89 PHE A CA 1
ATOM 700 C C . PHE A 1 89 ? -14.107 2.331 12.649 1.00 84.50 89 PHE A C 1
ATOM 702 O O . PHE A 1 89 ? -12.969 2.689 12.926 1.00 84.50 89 PHE A O 1
ATOM 709 N N . LEU A 1 90 ? -14.424 1.903 11.421 1.00 87.44 90 LEU A N 1
ATOM 710 C CA . LEU A 1 90 ? -13.432 1.831 10.339 1.00 87.44 90 LEU A CA 1
ATOM 711 C C . LEU A 1 90 ? -12.784 3.186 10.041 1.00 87.44 90 LEU A C 1
ATOM 713 O O . LEU A 1 90 ? -11.597 3.251 9.735 1.00 87.44 90 LEU A O 1
ATOM 717 N N . ARG A 1 91 ? -13.540 4.285 10.154 1.00 87.88 91 ARG A N 1
ATOM 718 C CA . ARG A 1 91 ? -12.995 5.633 9.959 1.00 87.88 91 ARG A CA 1
ATOM 719 C C . ARG A 1 91 ? -12.037 6.003 11.089 1.00 87.88 91 ARG A C 1
ATOM 721 O O . ARG A 1 91 ? -10.976 6.557 10.813 1.00 87.88 91 ARG A O 1
ATOM 728 N N . THR A 1 92 ? -12.392 5.671 12.329 1.00 90.12 92 THR A N 1
ATOM 729 C CA . THR A 1 92 ? -11.513 5.847 13.491 1.00 90.12 92 THR A CA 1
ATOM 730 C C . THR A 1 92 ? -10.234 5.031 13.325 1.00 90.12 92 THR A C 1
ATOM 732 O O . THR A 1 92 ? -9.147 5.592 13.402 1.00 90.12 92 THR A O 1
ATOM 735 N N . LEU A 1 93 ? -10.340 3.743 12.991 1.00 92.06 93 LEU A N 1
ATOM 736 C CA . LEU A 1 93 ? -9.182 2.880 12.758 1.00 92.06 93 LEU A CA 1
ATOM 737 C C . LEU A 1 93 ? -8.321 3.366 11.584 1.00 92.06 93 LEU A C 1
ATOM 739 O O . LEU A 1 93 ? -7.100 3.319 11.675 1.00 92.06 93 LEU A O 1
ATOM 743 N N . ALA A 1 94 ? -8.917 3.897 10.511 1.00 91.31 94 ALA A N 1
ATOM 744 C CA . ALA A 1 94 ? -8.154 4.515 9.425 1.00 91.31 94 ALA A CA 1
ATOM 745 C C . ALA A 1 94 ? -7.324 5.706 9.929 1.00 91.31 94 ALA A C 1
ATOM 747 O O . ALA A 1 94 ? -6.181 5.877 9.514 1.00 91.31 94 ALA A O 1
ATOM 748 N N . ALA A 1 95 ? -7.882 6.537 10.816 1.00 91.19 95 ALA A N 1
ATOM 749 C CA . ALA A 1 95 ? -7.149 7.646 11.426 1.00 91.19 95 ALA A CA 1
ATOM 750 C C . ALA A 1 95 ? -6.006 7.141 12.322 1.00 91.19 95 ALA A C 1
ATOM 752 O O . ALA A 1 95 ? -4.902 7.676 12.256 1.00 91.19 95 ALA A O 1
ATOM 753 N N . CYS A 1 96 ? -6.233 6.062 13.078 1.00 92.25 96 CYS A N 1
ATOM 754 C CA . CYS A 1 96 ? -5.193 5.376 13.846 1.00 92.25 96 CYS A CA 1
ATOM 755 C C . CYS A 1 96 ? -4.049 4.890 12.949 1.00 92.25 96 CYS A C 1
ATOM 757 O O . CYS A 1 96 ? -2.882 5.155 13.226 1.00 92.25 96 CYS A O 1
ATOM 759 N N . CYS A 1 97 ? -4.381 4.218 11.846 1.00 93.69 97 CYS A N 1
ATOM 760 C CA . CYS A 1 97 ? -3.405 3.706 10.892 1.00 93.69 97 CYS A CA 1
ATOM 761 C C . CYS A 1 97 ? -2.629 4.815 10.170 1.00 93.69 97 CYS A C 1
ATOM 763 O O . CYS A 1 97 ? -1.501 4.572 9.747 1.00 93.69 97 CYS A O 1
ATOM 765 N N . LYS A 1 98 ? -3.188 6.025 10.056 1.00 92.81 98 LYS A N 1
ATOM 766 C CA . LYS A 1 98 ? -2.494 7.192 9.488 1.00 92.81 98 LYS A CA 1
ATOM 767 C C . LYS A 1 98 ? -1.532 7.869 10.450 1.00 92.81 98 LYS A C 1
ATOM 769 O O . LYS A 1 98 ? -0.618 8.549 10.003 1.00 92.81 98 LYS A O 1
ATOM 774 N N . ALA A 1 99 ? -1.756 7.744 11.751 1.00 92.25 99 ALA A N 1
ATOM 775 C CA . ALA A 1 99 ? -0.973 8.493 12.713 1.00 92.25 99 ALA A CA 1
ATOM 776 C C . ALA A 1 99 ? 0.437 7.904 12.876 1.00 92.25 99 ALA A C 1
ATOM 778 O O . ALA A 1 99 ? 0.597 6.701 13.082 1.00 92.25 99 ALA A O 1
ATOM 779 N N . GLU A 1 100 ? 1.462 8.755 12.815 1.00 91.00 100 GLU A N 1
ATOM 780 C CA . GLU A 1 100 ? 2.874 8.342 12.891 1.00 91.00 100 GLU A CA 1
ATOM 781 C C . GLU A 1 100 ? 3.260 7.768 14.262 1.00 91.00 100 GLU A C 1
ATOM 783 O O . GLU A 1 100 ? 4.042 6.829 14.347 1.00 91.00 100 GLU A O 1
ATOM 788 N N . ILE A 1 101 ? 2.666 8.290 15.337 1.00 91.44 101 ILE A N 1
ATOM 789 C CA . ILE A 1 101 ? 2.931 7.860 16.723 1.00 91.44 101 ILE A CA 1
ATOM 790 C C . ILE A 1 101 ? 2.394 6.450 17.039 1.00 91.44 101 ILE A C 1
ATOM 792 O O . ILE A 1 101 ? 2.792 5.825 18.024 1.00 91.44 101 ILE A O 1
ATOM 796 N N . VAL A 1 102 ? 1.484 5.928 16.211 1.00 94.00 102 VAL A N 1
ATOM 797 C CA . VAL A 1 102 ? 0.980 4.562 16.362 1.00 94.00 102 VAL A CA 1
ATOM 798 C C . VAL A 1 102 ? 1.990 3.606 15.742 1.00 94.00 102 VAL A C 1
ATOM 800 O O . VAL A 1 102 ? 2.359 3.736 14.575 1.00 94.00 102 VAL A O 1
ATOM 803 N N . SER A 1 103 ? 2.411 2.615 16.520 1.00 94.12 103 SER A N 1
ATOM 804 C CA . SER A 1 103 ? 3.402 1.639 16.081 1.00 94.12 103 SER A CA 1
ATOM 805 C C . SER A 1 103 ? 2.939 0.805 14.886 1.00 94.12 103 SER A C 1
ATOM 807 O O . SER A 1 103 ? 1.764 0.451 14.765 1.00 94.12 103 SER A O 1
ATOM 809 N N . VAL A 1 104 ? 3.890 0.442 14.022 1.00 93.62 104 VAL A N 1
ATOM 810 C CA . VAL A 1 104 ? 3.644 -0.399 12.839 1.00 93.62 104 VAL A CA 1
ATOM 811 C C . VAL A 1 104 ? 3.008 -1.736 13.231 1.00 93.62 104 VAL A C 1
ATOM 813 O O . VAL A 1 104 ? 2.053 -2.153 12.584 1.00 93.62 104 VAL A O 1
ATOM 816 N N . ASP A 1 105 ? 3.445 -2.360 14.328 1.00 94.94 105 ASP A N 1
ATOM 817 C CA . ASP A 1 105 ? 2.872 -3.628 14.802 1.00 94.94 105 ASP A CA 1
ATOM 818 C C . ASP A 1 105 ? 1.405 -3.483 15.221 1.00 94.94 105 ASP A C 1
ATOM 820 O O . ASP A 1 105 ? 0.572 -4.319 14.872 1.00 94.94 105 ASP A O 1
ATOM 824 N N . ALA A 1 106 ? 1.054 -2.396 15.919 1.00 94.88 106 ALA A N 1
ATOM 825 C CA . ALA A 1 106 ? -0.333 -2.122 16.281 1.00 94.88 106 ALA A CA 1
ATOM 826 C C . ALA A 1 106 ? -1.196 -1.887 15.034 1.00 94.88 106 ALA A C 1
ATOM 828 O O . ALA A 1 106 ? -2.298 -2.427 14.940 1.00 94.88 106 ALA A O 1
ATOM 829 N N . LYS A 1 107 ? -0.691 -1.137 14.044 1.00 96.25 107 LYS A N 1
ATOM 830 C CA . LYS A 1 107 ? -1.379 -0.930 12.759 1.00 96.25 107 LYS A CA 1
ATOM 831 C C . LYS A 1 107 ? -1.569 -2.245 11.997 1.00 96.25 107 LYS A C 1
ATOM 833 O O . LYS A 1 107 ? -2.658 -2.485 11.484 1.00 96.25 107 LYS A O 1
ATOM 838 N N . SER A 1 108 ? -0.539 -3.088 11.952 1.00 95.38 108 SER A N 1
ATOM 839 C CA . SER A 1 108 ? -0.583 -4.424 11.346 1.00 95.38 108 SER A CA 1
ATOM 840 C C . SER A 1 108 ? -1.653 -5.294 12.004 1.00 95.38 108 SER A C 1
ATOM 842 O O . SER A 1 108 ? -2.497 -5.869 11.319 1.00 95.38 108 SER A O 1
ATOM 844 N N . PHE A 1 109 ? -1.711 -5.306 13.336 1.00 94.94 109 PHE A N 1
ATOM 845 C CA . PHE A 1 109 ? -2.714 -6.088 14.051 1.00 94.94 109 PHE A CA 1
ATOM 846 C C . PHE A 1 109 ? -4.142 -5.553 13.828 1.00 94.94 109 PHE A C 1
ATOM 848 O O . PHE A 1 109 ? -5.078 -6.331 13.654 1.00 94.94 109 PHE A O 1
ATOM 855 N N . VAL A 1 110 ? -4.323 -4.228 13.728 1.00 94.19 110 VAL A N 1
ATOM 856 C CA . VAL A 1 110 ? -5.611 -3.627 13.329 1.00 94.19 110 VAL A CA 1
ATOM 857 C C . VAL A 1 110 ? -6.038 -4.092 11.931 1.00 94.19 110 VAL A C 1
ATOM 859 O O . VAL A 1 110 ? -7.215 -4.395 11.731 1.00 94.19 110 VAL A O 1
ATOM 862 N N . LEU A 1 111 ? -5.112 -4.156 10.967 1.00 94.38 111 LEU A N 1
ATOM 863 C CA . LEU A 1 111 ? -5.401 -4.623 9.605 1.00 94.38 111 LEU A CA 1
ATOM 864 C C . LEU A 1 111 ? -5.920 -6.068 9.593 1.00 94.38 111 LEU A C 1
ATOM 866 O O . LEU A 1 111 ? -6.905 -6.344 8.902 1.00 94.38 111 LEU A O 1
ATOM 870 N N . ASP A 1 112 ? -5.304 -6.955 10.377 1.00 93.12 112 ASP A N 1
ATOM 871 C CA . ASP A 1 112 ? -5.722 -8.356 10.492 1.00 93.12 112 ASP A CA 1
ATOM 872 C C . ASP A 1 112 ? -7.108 -8.479 11.146 1.00 93.12 112 ASP A C 1
ATOM 874 O O . ASP A 1 112 ? -7.990 -9.138 10.598 1.00 93.12 112 ASP A O 1
ATOM 878 N N . ILE A 1 113 ? -7.366 -7.744 12.236 1.00 90.88 113 ILE A N 1
ATOM 879 C CA . ILE A 1 113 ? -8.683 -7.736 12.899 1.00 90.88 113 ILE A CA 1
ATOM 880 C C . ILE A 1 113 ? -9.782 -7.253 11.945 1.00 90.88 113 ILE A C 1
ATOM 882 O O . ILE A 1 113 ? -10.862 -7.840 11.887 1.00 90.88 113 ILE A O 1
ATOM 886 N N . VAL A 1 114 ? -9.529 -6.188 11.175 1.00 90.75 114 VAL A N 1
ATOM 887 C CA . VAL A 1 114 ? -10.496 -5.696 10.180 1.00 90.75 114 VAL A CA 1
ATOM 888 C C . VAL A 1 114 ? -10.735 -6.739 9.084 1.00 90.75 114 VAL A C 1
ATOM 890 O O . VAL A 1 114 ? -11.875 -6.914 8.650 1.00 90.75 114 VAL A O 1
ATOM 893 N N . SER A 1 115 ? -9.689 -7.456 8.665 1.00 89.00 115 SER A N 1
ATOM 894 C CA . SER A 1 115 ? -9.797 -8.546 7.691 1.00 89.00 115 SER A CA 1
ATOM 895 C C . SER A 1 115 ? -10.654 -9.708 8.201 1.00 89.00 115 SER A C 1
ATOM 897 O O . SER A 1 115 ? -11.480 -10.229 7.455 1.00 89.00 115 SER A O 1
ATOM 899 N N . ASP A 1 116 ? -10.534 -10.095 9.469 1.00 87.75 116 ASP A N 1
ATOM 900 C CA . ASP A 1 116 ? -11.344 -11.184 10.037 1.00 87.75 116 ASP A CA 1
ATOM 901 C C . ASP A 1 116 ? -12.848 -10.853 10.045 1.00 87.75 116 ASP A C 1
ATOM 903 O O . ASP A 1 116 ? -13.713 -11.733 9.976 1.00 87.75 116 ASP A O 1
ATOM 907 N N . GLN A 1 117 ? -13.182 -9.562 10.054 1.00 83.81 117 GLN A N 1
ATOM 908 C CA . GLN A 1 117 ? -14.557 -9.061 10.042 1.00 83.81 117 GLN A CA 1
ATOM 909 C C . GLN A 1 117 ? -15.062 -8.702 8.641 1.00 83.81 117 GLN A C 1
ATOM 911 O O . GLN A 1 117 ? -16.128 -8.098 8.509 1.00 83.81 117 GLN A O 1
ATOM 916 N N . LEU A 1 118 ? -14.340 -9.097 7.587 1.00 82.12 118 LEU A N 1
ATOM 917 C CA . LEU A 1 118 ? -14.626 -8.721 6.202 1.00 82.12 118 LEU A CA 1
ATOM 918 C C . LEU A 1 118 ? -16.088 -8.945 5.786 1.00 82.12 118 LEU A C 1
ATOM 920 O O . LEU A 1 118 ? -16.679 -8.126 5.090 1.00 82.12 118 LEU A O 1
ATOM 924 N N . HIS A 1 119 ? -16.680 -10.052 6.229 1.00 81.50 11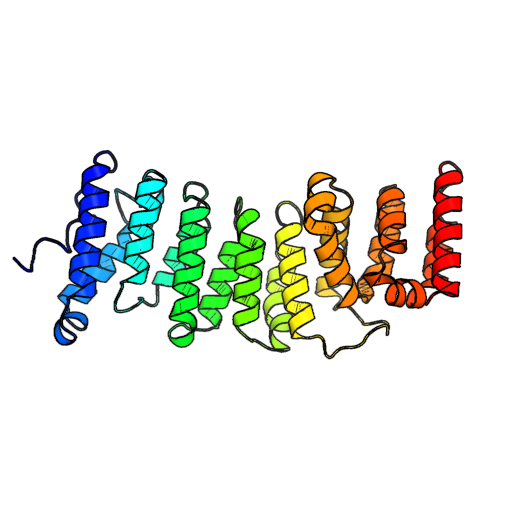9 HIS A N 1
ATOM 925 C CA . HIS A 1 119 ? -18.044 -10.454 5.883 1.00 81.50 119 HIS A CA 1
ATOM 926 C C . HIS A 1 119 ? -19.136 -9.608 6.559 1.00 81.50 119 HIS A C 1
ATOM 928 O O . HIS A 1 119 ? -20.293 -9.680 6.152 1.00 81.50 119 HIS A O 1
ATOM 934 N N . LYS A 1 120 ? -18.787 -8.816 7.580 1.00 82.50 120 LYS A N 1
ATOM 935 C CA . LYS A 1 120 ? -19.722 -7.967 8.338 1.00 82.50 120 LYS A CA 1
ATOM 936 C C . LYS A 1 120 ? -19.648 -6.491 7.949 1.00 82.50 120 LYS A C 1
ATOM 938 O O . LYS A 1 120 ? -20.466 -5.701 8.412 1.00 82.50 120 LYS A O 1
ATOM 943 N N . LEU A 1 121 ? -18.654 -6.105 7.152 1.00 83.81 121 LEU A N 1
ATOM 944 C CA . LEU A 1 121 ? -18.344 -4.713 6.843 1.00 83.81 121 LEU A CA 1
ATOM 945 C C . LEU A 1 121 ? -18.649 -4.400 5.375 1.00 83.81 121 LEU A C 1
ATOM 947 O O . LEU A 1 121 ? -18.507 -5.246 4.493 1.00 83.81 121 LEU A O 1
ATOM 951 N N . ASP A 1 122 ? -19.058 -3.158 5.108 1.00 86.06 122 ASP A N 1
ATOM 952 C CA . ASP A 1 122 ? -19.277 -2.694 3.739 1.00 86.06 122 ASP A CA 1
ATOM 953 C C . ASP A 1 122 ? -17.961 -2.699 2.942 1.00 86.06 122 ASP A C 1
ATOM 955 O O . ASP A 1 122 ? -16.934 -2.180 3.391 1.00 86.06 122 ASP A O 1
ATOM 959 N N . ARG A 1 123 ? -17.998 -3.254 1.725 1.00 84.31 123 ARG A N 1
ATOM 960 C CA . ARG A 1 123 ? -16.809 -3.381 0.869 1.00 84.31 123 ARG A CA 1
ATOM 961 C C . ARG A 1 123 ? -16.234 -2.023 0.470 1.00 84.31 123 ARG A C 1
ATOM 963 O O . ARG A 1 123 ? -15.015 -1.892 0.378 1.00 84.31 123 ARG A O 1
ATOM 970 N N . GLY A 1 124 ? -17.079 -1.017 0.240 1.00 84.44 124 GLY A N 1
ATOM 971 C CA . GLY A 1 124 ? -16.634 0.341 -0.079 1.00 84.44 124 GLY A CA 1
ATOM 972 C C . GLY A 1 124 ? -15.907 0.989 1.099 1.00 84.44 124 GLY A C 1
ATOM 973 O O . GLY A 1 124 ? -14.837 1.577 0.927 1.00 84.44 124 GLY A O 1
ATOM 974 N N . ALA A 1 125 ? -16.434 0.815 2.311 1.00 86.44 125 ALA A N 1
ATOM 975 C CA . ALA A 1 125 ? -15.791 1.273 3.539 1.00 86.44 125 ALA A CA 1
ATOM 976 C C . ALA A 1 125 ? -14.441 0.578 3.791 1.00 86.44 125 ALA A C 1
ATOM 978 O O . ALA A 1 125 ? -13.469 1.251 4.140 1.00 86.44 125 ALA A O 1
ATOM 979 N N . LEU A 1 126 ? -14.357 -0.736 3.558 1.00 89.00 126 LEU A N 1
ATOM 980 C CA . LEU A 1 126 ? -13.116 -1.514 3.655 1.00 89.00 126 LEU A CA 1
ATOM 981 C C . LEU A 1 126 ? -12.066 -1.055 2.644 1.00 89.00 126 LEU A C 1
ATOM 983 O O . LEU A 1 126 ? -10.912 -0.835 3.004 1.00 89.00 126 LEU A O 1
ATOM 987 N N . LEU A 1 127 ? -12.470 -0.847 1.389 1.00 87.75 127 LEU A N 1
ATOM 988 C CA . LEU A 1 127 ? -11.585 -0.314 0.360 1.00 87.75 127 LEU A CA 1
ATOM 989 C C . LEU A 1 127 ? -11.038 1.059 0.757 1.00 87.75 127 LEU A C 1
ATOM 991 O O . LEU A 1 127 ? -9.835 1.293 0.670 1.00 87.75 127 LEU A O 1
ATOM 995 N N . ASN A 1 128 ? -11.903 1.955 1.235 1.00 88.38 128 ASN A N 1
ATOM 996 C CA . ASN A 1 128 ? -11.486 3.277 1.687 1.00 88.38 128 ASN A CA 1
ATOM 997 C C . ASN A 1 128 ? -10.534 3.206 2.894 1.00 88.38 128 ASN A C 1
ATOM 999 O O . ASN A 1 128 ? -9.574 3.973 2.955 1.00 88.38 128 ASN A O 1
ATOM 1003 N N . PHE A 1 129 ? -10.774 2.282 3.830 1.00 91.69 129 PHE A N 1
ATOM 1004 C CA . PHE A 1 129 ? -9.893 2.023 4.969 1.00 91.69 129 PHE A CA 1
ATOM 1005 C C . PHE A 1 129 ? -8.506 1.552 4.508 1.00 91.69 129 PHE A C 1
ATOM 1007 O O . PHE A 1 129 ? -7.508 2.180 4.856 1.00 91.69 129 PHE A O 1
ATOM 1014 N N . TYR A 1 130 ? -8.427 0.521 3.665 1.00 91.75 130 TYR A N 1
ATOM 1015 C CA . TYR A 1 130 ? -7.146 0.006 3.181 1.00 91.75 130 TYR A CA 1
ATOM 1016 C C . TYR A 1 130 ? -6.385 1.025 2.336 1.00 91.75 130 TYR A C 1
ATOM 1018 O O . TYR A 1 130 ? -5.195 1.213 2.559 1.00 91.75 130 TYR A O 1
ATOM 1026 N N . MET A 1 131 ? -7.055 1.747 1.434 1.00 89.31 131 MET A N 1
ATOM 1027 C CA . MET A 1 131 ? -6.417 2.807 0.643 1.00 89.31 131 MET A CA 1
ATOM 1028 C C . MET A 1 131 ? -5.915 3.952 1.529 1.00 89.31 131 MET A C 1
ATOM 1030 O O . MET A 1 131 ? -4.811 4.451 1.337 1.00 89.31 131 MET A O 1
ATOM 1034 N N . SER A 1 132 ? -6.698 4.334 2.540 1.00 90.44 132 SER A N 1
ATOM 1035 C CA . SER A 1 132 ? -6.296 5.323 3.542 1.00 90.44 132 SER A CA 1
ATOM 1036 C C . SER A 1 132 ? -5.055 4.906 4.331 1.00 90.44 132 SER A C 1
ATOM 1038 O O . SER A 1 132 ? -4.251 5.768 4.671 1.00 90.44 132 SER A O 1
ATOM 1040 N N . THR A 1 133 ? -4.919 3.617 4.644 1.00 91.75 133 THR A N 1
ATOM 1041 C CA . THR A 1 133 ? -3.764 3.068 5.364 1.00 91.75 133 THR A CA 1
ATOM 1042 C C . THR A 1 133 ? -2.552 2.901 4.450 1.00 91.75 133 THR A C 1
ATOM 1044 O O . THR A 1 133 ? -1.433 3.162 4.884 1.00 91.75 133 THR A O 1
ATOM 1047 N N . LEU A 1 134 ? -2.770 2.504 3.193 1.00 91.31 134 LEU A N 1
ATOM 1048 C CA . LEU A 1 134 ? -1.724 2.255 2.201 1.00 91.31 134 LEU A CA 1
ATOM 1049 C C . LEU A 1 134 ? -0.919 3.514 1.861 1.00 91.31 134 LEU A C 1
ATOM 1051 O O . LEU A 1 134 ? 0.297 3.441 1.747 1.00 91.31 134 LEU A O 1
ATOM 1055 N N . PHE A 1 135 ? -1.601 4.651 1.707 1.00 90.00 135 PHE A N 1
ATOM 1056 C CA . PHE A 1 135 ? -0.993 5.935 1.325 1.00 90.00 135 PHE A CA 1
ATOM 1057 C C . PHE A 1 135 ? -0.694 6.849 2.516 1.00 90.00 135 PHE A C 1
ATOM 1059 O O . PHE A 1 135 ? -0.496 8.051 2.351 1.00 90.00 135 PHE A O 1
ATOM 1066 N N . ALA A 1 136 ? -0.711 6.312 3.734 1.00 90.31 136 ALA A N 1
ATOM 1067 C CA . ALA A 1 136 ? -0.299 7.084 4.892 1.00 90.31 136 ALA A CA 1
ATOM 1068 C C . ALA A 1 136 ? 1.228 7.097 5.018 1.00 90.31 136 ALA A C 1
ATOM 1070 O O . ALA A 1 136 ? 1.891 6.081 4.812 1.00 90.31 136 ALA A O 1
ATOM 1071 N N . GLN A 1 137 ? 1.767 8.244 5.416 1.00 85.81 137 GLN A N 1
ATOM 1072 C CA . GLN A 1 137 ? 3.192 8.423 5.664 1.00 85.81 137 GLN A CA 1
ATOM 1073 C C . GLN A 1 137 ? 3.695 7.450 6.748 1.00 85.81 137 GLN A C 1
ATOM 1075 O O . GLN A 1 137 ? 3.048 7.283 7.785 1.00 85.81 137 GLN A O 1
ATOM 1080 N N . GLY A 1 138 ? 4.836 6.794 6.505 1.00 84.56 138 GLY A N 1
ATOM 1081 C CA . GLY A 1 138 ? 5.449 5.851 7.450 1.00 84.56 138 GLY A CA 1
ATOM 1082 C C . GLY A 1 138 ? 4.834 4.444 7.461 1.00 84.56 138 GLY A C 1
ATOM 1083 O O . GLY A 1 138 ? 5.149 3.644 8.345 1.00 84.56 138 GLY A O 1
ATOM 1084 N N . ASN A 1 139 ? 3.937 4.129 6.518 1.00 90.06 139 ASN A N 1
ATOM 1085 C CA . ASN A 1 139 ? 3.303 2.811 6.397 1.00 90.06 139 ASN A CA 1
ATOM 1086 C C . ASN A 1 139 ? 3.910 1.937 5.281 1.00 90.06 139 ASN A C 1
ATOM 1088 O O . ASN A 1 139 ? 3.290 0.963 4.846 1.00 90.06 139 ASN A O 1
ATOM 1092 N N . GLU A 1 140 ? 5.132 2.220 4.826 1.00 85.25 140 GLU A N 1
ATOM 1093 C CA . GLU A 1 140 ? 5.793 1.481 3.742 1.00 85.25 140 GLU A CA 1
ATOM 1094 C C . GLU A 1 140 ? 5.904 -0.020 4.069 1.00 85.25 140 GLU A C 1
ATOM 1096 O O . GLU A 1 140 ? 5.654 -0.871 3.216 1.00 85.25 140 GLU A O 1
ATOM 1101 N N . LEU A 1 141 ? 6.171 -0.350 5.338 1.00 87.38 141 LEU A N 1
ATOM 1102 C CA . LEU A 1 141 ? 6.260 -1.729 5.837 1.00 87.38 141 LEU A CA 1
ATOM 1103 C C . LEU A 1 141 ? 4.914 -2.474 5.844 1.00 87.38 141 LEU A C 1
ATOM 1105 O O . LEU A 1 141 ? 4.892 -3.703 5.820 1.00 87.38 141 LEU A O 1
ATOM 1109 N N . LEU A 1 142 ? 3.790 -1.752 5.860 1.00 90.88 142 LEU A N 1
ATOM 1110 C CA . LEU A 1 142 ? 2.444 -2.337 5.848 1.00 90.88 142 LEU A CA 1
ATOM 1111 C C . LEU A 1 142 ? 1.927 -2.577 4.431 1.00 90.88 142 LEU A C 1
ATOM 1113 O O . LEU A 1 142 ? 0.977 -3.339 4.245 1.00 90.88 142 LEU A O 1
ATOM 1117 N N . CYS A 1 143 ? 2.538 -1.950 3.424 1.00 89.31 143 CYS A N 1
ATOM 1118 C CA . CYS A 1 143 ? 2.069 -2.014 2.045 1.00 89.31 143 CYS A CA 1
ATOM 1119 C C . CYS A 1 143 ? 1.860 -3.458 1.536 1.00 89.31 143 CYS A C 1
ATOM 1121 O O . CYS A 1 143 ? 0.790 -3.713 0.974 1.00 89.31 143 CYS A O 1
ATOM 1123 N N . PRO A 1 144 ? 2.763 -4.436 1.787 1.00 87.25 144 PRO A N 1
ATOM 1124 C CA . PRO A 1 144 ? 2.543 -5.821 1.360 1.00 87.25 144 PRO A CA 1
ATOM 1125 C C . PRO A 1 144 ? 1.310 -6.467 2.008 1.00 87.25 144 PRO A C 1
ATOM 1127 O O . PRO A 1 144 ? 0.545 -7.171 1.345 1.00 87.25 144 PRO A O 1
ATOM 1130 N N . GLN A 1 145 ? 1.085 -6.217 3.303 1.00 91.38 145 GLN A N 1
ATOM 1131 C CA . GLN A 1 145 ? -0.088 -6.718 4.022 1.00 91.38 145 GLN A CA 1
ATOM 1132 C C . GLN A 1 145 ? -1.364 -6.087 3.471 1.00 91.38 145 GLN A C 1
ATOM 1134 O O . GLN A 1 145 ? -2.283 -6.810 3.095 1.00 91.38 145 GLN A O 1
ATOM 1139 N N . VAL A 1 146 ? -1.402 -4.759 3.344 1.00 91.06 146 VAL A N 1
ATOM 1140 C CA . VAL A 1 146 ? -2.572 -4.040 2.826 1.00 91.06 146 VAL A CA 1
ATOM 1141 C C . VAL A 1 146 ? -2.917 -4.495 1.406 1.00 91.06 146 VAL A C 1
ATOM 1143 O O . VAL A 1 146 ? -4.084 -4.722 1.101 1.00 91.06 146 VAL A O 1
ATOM 1146 N N . CYS A 1 147 ? -1.922 -4.709 0.546 1.00 87.62 147 CYS A N 1
ATOM 1147 C CA . CYS A 1 147 ? -2.130 -5.171 -0.827 1.00 87.62 147 CYS A CA 1
ATOM 1148 C C . CYS A 1 147 ? -2.658 -6.612 -0.907 1.00 87.62 147 CYS A C 1
ATOM 1150 O O . CYS A 1 147 ? -3.541 -6.912 -1.719 1.00 87.62 147 CYS A O 1
ATOM 1152 N N . ARG A 1 148 ? -2.191 -7.501 -0.021 1.00 87.75 148 ARG A N 1
ATOM 1153 C CA . ARG A 1 148 ? -2.759 -8.847 0.148 1.00 87.75 148 ARG A CA 1
ATOM 1154 C C . ARG A 1 148 ? -4.225 -8.786 0.593 1.00 87.75 148 ARG A C 1
ATOM 1156 O O . ARG A 1 148 ? -5.052 -9.496 0.025 1.00 87.75 148 ARG A O 1
ATOM 1163 N N . LEU A 1 149 ? -4.560 -7.913 1.544 1.00 89.56 149 LEU A N 1
ATOM 1164 C CA . LEU A 1 149 ? -5.938 -7.728 2.019 1.00 89.56 149 LEU A CA 1
ATOM 1165 C C . LEU A 1 149 ? -6.851 -7.120 0.943 1.00 89.56 149 LEU A C 1
ATOM 1167 O O . LEU A 1 149 ? -7.955 -7.614 0.727 1.00 89.56 149 LEU A O 1
ATOM 1171 N N . LEU A 1 150 ? -6.366 -6.119 0.200 1.00 86.38 150 LEU A N 1
ATOM 1172 C CA . LEU A 1 150 ? -7.062 -5.544 -0.957 1.00 86.38 150 LEU A CA 1
ATOM 1173 C C . LEU A 1 150 ? -7.365 -6.601 -2.022 1.00 86.38 150 LEU A C 1
ATOM 1175 O O . LEU A 1 150 ? -8.468 -6.625 -2.565 1.00 86.38 150 LEU A O 1
ATOM 1179 N N . SER A 1 151 ? -6.415 -7.501 -2.288 1.00 81.50 151 SER A N 1
ATOM 1180 C CA . SER A 1 151 ? -6.626 -8.628 -3.206 1.00 81.50 151 SER A CA 1
ATOM 1181 C C . SER A 1 151 ? -7.730 -9.563 -2.697 1.00 81.50 151 SER A C 1
ATOM 1183 O O . SER A 1 151 ? -8.573 -10.003 -3.476 1.00 81.50 151 SER A O 1
ATOM 1185 N N . GLY A 1 152 ? -7.780 -9.804 -1.382 1.00 81.50 152 GLY A N 1
ATOM 1186 C CA . GLY A 1 152 ? -8.814 -10.609 -0.725 1.00 81.50 152 GLY A CA 1
ATOM 1187 C C . GLY A 1 152 ? -10.234 -10.034 -0.818 1.00 81.50 152 GLY A C 1
ATOM 1188 O O . GLY A 1 152 ? -11.199 -10.785 -0.672 1.00 81.50 152 GLY A O 1
ATOM 1189 N N . LEU A 1 153 ? -10.393 -8.739 -1.129 1.00 81.00 153 LEU A N 1
ATOM 1190 C CA . LEU A 1 153 ? -11.711 -8.119 -1.335 1.00 81.00 153 LEU A CA 1
ATOM 1191 C C . LEU A 1 153 ? -12.433 -8.619 -2.592 1.00 81.00 153 LEU A C 1
ATOM 1193 O O . LEU A 1 153 ? -13.648 -8.442 -2.699 1.00 81.00 153 LEU A O 1
ATOM 1197 N N . ASN A 1 154 ? -11.716 -9.260 -3.524 1.00 74.81 154 ASN A N 1
ATOM 1198 C CA . ASN A 1 154 ? -12.281 -9.893 -4.718 1.00 74.81 154 ASN A CA 1
ATOM 1199 C C . ASN A 1 154 ? -13.222 -8.970 -5.518 1.00 74.81 154 ASN A C 1
ATOM 1201 O O . ASN A 1 154 ? -14.306 -9.366 -5.945 1.00 74.81 154 ASN A O 1
ATOM 1205 N N . PHE A 1 155 ? -12.800 -7.726 -5.755 1.00 71.88 155 PHE A N 1
ATOM 1206 C CA . PHE A 1 155 ? -13.536 -6.768 -6.594 1.00 71.88 155 PHE A CA 1
ATOM 1207 C C . PHE A 1 155 ? -13.560 -7.133 -8.094 1.00 71.88 155 PHE A C 1
ATOM 1209 O O . PHE A 1 155 ? -14.232 -6.458 -8.877 1.00 71.88 155 PHE A O 1
ATOM 1216 N N . GLY A 1 156 ? -12.842 -8.186 -8.503 1.00 71.38 156 GLY A N 1
ATOM 1217 C CA . GLY A 1 156 ? -12.745 -8.631 -9.894 1.00 71.38 156 GLY A CA 1
ATOM 1218 C C . GLY A 1 156 ? -12.188 -7.546 -10.822 1.00 71.38 156 GLY A C 1
ATOM 1219 O O . GLY A 1 156 ? -11.429 -6.675 -10.398 1.00 71.38 156 GLY A O 1
ATOM 1220 N N . SER A 1 157 ? -12.619 -7.553 -12.086 1.00 67.94 157 SER A N 1
ATOM 1221 C CA . SER A 1 157 ? -12.179 -6.585 -13.105 1.00 67.94 157 SER A CA 1
ATOM 1222 C C . SER A 1 157 ? -12.515 -5.127 -12.764 1.00 67.94 157 SER A C 1
ATOM 1224 O O . SER A 1 157 ? -11.850 -4.206 -13.245 1.00 67.94 157 SER A O 1
ATOM 1226 N N . SER A 1 158 ? -13.515 -4.899 -11.904 1.00 71.19 158 SER A N 1
ATOM 1227 C CA . SER A 1 158 ? -13.947 -3.562 -11.484 1.00 71.19 158 SER A CA 1
ATOM 1228 C C . SER A 1 158 ? -12.938 -2.860 -10.573 1.00 71.19 158 SER A C 1
ATOM 1230 O O . SER A 1 158 ? -12.964 -1.632 -10.498 1.00 71.19 158 SER A O 1
ATOM 1232 N N . LEU A 1 159 ? -12.017 -3.587 -9.926 1.00 71.50 159 LEU A N 1
ATOM 1233 C CA . LEU A 1 159 ? -11.022 -2.999 -9.021 1.00 71.50 159 LEU A CA 1
ATOM 1234 C C . LEU A 1 159 ? -10.188 -1.914 -9.707 1.00 71.50 159 LEU A C 1
ATOM 1236 O O . LEU A 1 159 ? -10.019 -0.821 -9.171 1.00 71.50 159 LEU A O 1
ATOM 1240 N N . SER A 1 160 ? -9.735 -2.206 -10.928 1.00 69.94 160 SER A N 1
ATOM 1241 C CA . SER A 1 160 ? -8.964 -1.278 -11.755 1.00 69.94 160 SER A CA 1
ATOM 1242 C C . SER A 1 160 ? -9.714 0.040 -11.989 1.00 69.94 160 SER A C 1
ATOM 1244 O O . SER A 1 160 ? -9.154 1.115 -11.789 1.00 69.94 160 SER A O 1
ATOM 1246 N N . SER A 1 161 ? -11.005 -0.036 -12.326 1.00 72.62 161 SER A N 1
ATOM 1247 C CA . SER A 1 161 ? -11.851 1.135 -12.585 1.00 72.62 161 SER A CA 1
ATOM 1248 C C . SER A 1 161 ? -12.143 1.964 -11.331 1.00 72.62 161 SER A C 1
ATOM 1250 O O . SER A 1 161 ? -12.245 3.186 -11.415 1.00 72.62 161 SER A O 1
ATOM 1252 N N . ILE A 1 162 ? -12.230 1.317 -10.164 1.00 74.50 162 ILE A N 1
ATOM 1253 C CA . ILE A 1 162 ? -12.505 1.980 -8.884 1.00 74.50 162 ILE A CA 1
ATOM 1254 C C . ILE A 1 162 ? -11.246 2.669 -8.353 1.00 74.50 162 ILE A C 1
ATOM 1256 O O . ILE A 1 162 ? -11.317 3.781 -7.828 1.00 74.50 162 ILE A O 1
ATOM 1260 N N . LEU A 1 163 ? -10.088 2.016 -8.472 1.00 75.94 163 LEU A N 1
ATOM 1261 C CA . LEU A 1 163 ? -8.844 2.521 -7.904 1.00 75.94 163 LEU A CA 1
ATOM 1262 C C . LEU A 1 163 ? -8.148 3.538 -8.801 1.00 75.94 163 LEU A C 1
ATOM 1264 O O . LEU A 1 163 ? -7.498 4.436 -8.269 1.00 75.94 163 LEU A O 1
ATOM 1268 N N . ALA A 1 164 ? -8.315 3.467 -10.125 1.00 75.50 164 ALA A N 1
ATOM 1269 C CA . ALA A 1 164 ? -7.616 4.353 -11.053 1.00 75.50 164 ALA A CA 1
ATOM 1270 C C . ALA A 1 164 ? -7.731 5.856 -10.706 1.00 75.50 164 ALA A C 1
ATOM 1272 O O . ALA A 1 164 ? -6.693 6.518 -10.650 1.00 75.50 164 ALA A O 1
ATOM 1273 N N . PRO A 1 165 ? -8.922 6.409 -10.384 1.00 78.38 165 PRO A N 1
ATOM 1274 C CA . PRO A 1 165 ? -9.047 7.817 -10.001 1.00 78.38 165 PRO A CA 1
ATOM 1275 C C . PRO A 1 165 ? -8.352 8.157 -8.678 1.00 78.38 165 PRO A C 1
ATOM 1277 O O . PRO A 1 165 ? -7.915 9.289 -8.489 1.00 78.38 165 PRO A O 1
ATOM 1280 N N . THR A 1 166 ? -8.276 7.204 -7.747 1.00 80.00 166 THR A N 1
ATOM 1281 C CA . THR A 1 166 ? -7.626 7.393 -6.442 1.00 80.00 166 THR A CA 1
ATOM 1282 C C . THR A 1 166 ? -6.111 7.342 -6.581 1.00 80.00 166 THR A C 1
ATOM 1284 O O . THR A 1 166 ? -5.426 8.178 -5.997 1.00 80.00 166 THR A O 1
ATOM 1287 N N . LEU A 1 167 ? -5.600 6.407 -7.388 1.00 81.44 167 LEU A N 1
ATOM 1288 C CA . LEU A 1 167 ? -4.173 6.249 -7.676 1.00 81.44 167 LEU A CA 1
ATOM 1289 C C . LEU A 1 167 ? -3.625 7.444 -8.461 1.00 81.44 167 LEU A C 1
ATOM 1291 O O . LEU A 1 167 ? -2.564 7.954 -8.124 1.00 81.44 167 LEU A O 1
ATOM 1295 N N . ALA A 1 168 ? -4.383 7.958 -9.434 1.00 77.31 168 ALA A N 1
ATOM 1296 C CA . ALA A 1 168 ? -4.000 9.135 -10.219 1.00 77.31 168 ALA A CA 1
ATOM 1297 C C . ALA A 1 168 ? -3.945 10.448 -9.410 1.00 77.31 168 ALA A C 1
ATOM 1299 O O . ALA A 1 168 ? -3.474 11.457 -9.922 1.00 77.31 168 ALA A O 1
ATOM 1300 N N . LYS A 1 169 ? -4.455 10.466 -8.171 1.00 83.56 169 LYS A N 1
ATOM 1301 C CA . LYS A 1 169 ? -4.398 11.634 -7.274 1.00 83.56 169 LYS A CA 1
ATOM 1302 C C . LYS A 1 169 ? -3.228 11.590 -6.293 1.00 83.56 169 LYS A C 1
ATOM 1304 O O . LYS A 1 169 ? -3.008 12.574 -5.593 1.00 83.56 169 LYS A O 1
ATOM 1309 N N . GLN A 1 170 ? -2.529 10.463 -6.186 1.00 84.31 170 GLN A N 1
ATOM 1310 C CA . GLN A 1 170 ? -1.420 10.325 -5.246 1.00 84.31 170 GLN A CA 1
ATOM 1311 C C . GLN A 1 170 ? -0.135 10.901 -5.840 1.00 84.31 170 GLN A C 1
ATOM 1313 O O . GLN A 1 170 ? 0.145 10.722 -7.026 1.00 84.31 170 GLN A O 1
ATOM 1318 N N . SER A 1 171 ? 0.680 11.542 -5.002 1.00 84.50 171 SER A N 1
ATOM 1319 C CA . SER A 1 171 ? 2.039 11.917 -5.387 1.00 84.50 171 SER A CA 1
ATOM 1320 C C . SER A 1 171 ? 2.903 10.668 -5.518 1.00 84.50 171 SER A C 1
ATOM 1322 O O . SER A 1 171 ? 2.869 9.789 -4.660 1.00 84.50 171 SER A O 1
ATOM 1324 N N . VAL A 1 172 ? 3.725 10.605 -6.566 1.00 81.81 172 VAL A N 1
ATOM 1325 C CA . VAL A 1 172 ? 4.749 9.553 -6.702 1.00 81.81 172 VAL A CA 1
ATOM 1326 C C . VAL A 1 172 ? 5.846 9.732 -5.649 1.00 81.81 172 VAL A C 1
ATOM 1328 O O . VAL A 1 172 ? 6.372 8.759 -5.107 1.00 81.81 172 VAL A O 1
ATOM 1331 N N . GLU A 1 173 ? 6.159 10.983 -5.314 1.00 82.75 173 GLU A N 1
ATOM 1332 C CA . GLU A 1 173 ? 7.049 11.320 -4.208 1.00 82.75 173 GLU A CA 1
ATOM 1333 C C . GLU A 1 173 ? 6.458 10.823 -2.886 1.00 82.75 173 GLU A C 1
ATOM 1335 O O . GLU A 1 173 ? 5.301 11.103 -2.565 1.00 82.75 173 GLU A O 1
ATOM 1340 N N . GLY A 1 174 ? 7.247 10.036 -2.153 1.00 79.88 174 GLY A N 1
ATOM 1341 C CA . GLY A 1 174 ? 6.844 9.401 -0.896 1.00 79.88 174 GLY A CA 1
ATOM 1342 C C . GLY A 1 174 ? 6.018 8.120 -1.049 1.00 79.88 174 GLY A C 1
ATOM 1343 O O . GLY A 1 174 ? 6.087 7.273 -0.171 1.00 79.88 174 GLY A O 1
ATOM 1344 N N . ASN A 1 175 ? 5.311 7.911 -2.169 1.00 85.94 175 ASN A N 1
ATOM 1345 C CA . ASN A 1 175 ? 4.378 6.781 -2.315 1.00 85.94 175 ASN A CA 1
ATOM 1346 C C . ASN A 1 175 ? 4.709 5.805 -3.451 1.00 85.94 175 ASN A C 1
ATOM 1348 O O . ASN A 1 175 ? 3.889 4.939 -3.748 1.00 85.94 175 ASN A O 1
ATOM 1352 N N . ALA A 1 176 ? 5.873 5.910 -4.100 1.00 85.19 176 ALA A N 1
ATOM 1353 C CA . ALA A 1 176 ? 6.214 5.081 -5.263 1.00 85.19 176 ALA A CA 1
ATOM 1354 C C . ALA A 1 176 ? 5.983 3.577 -5.015 1.00 85.19 176 ALA A C 1
ATOM 1356 O O . ALA A 1 176 ? 5.315 2.917 -5.805 1.00 85.19 176 ALA A O 1
ATOM 1357 N N . VAL A 1 177 ? 6.443 3.049 -3.879 1.00 84.25 177 VAL A N 1
ATOM 1358 C CA . VAL A 1 177 ? 6.284 1.632 -3.503 1.00 84.25 177 VAL A CA 1
ATOM 1359 C C . VAL A 1 177 ? 4.812 1.247 -3.300 1.00 84.25 177 VAL A C 1
ATOM 1361 O O . VAL A 1 177 ? 4.353 0.236 -3.838 1.00 84.25 177 VAL A O 1
ATOM 1364 N N . ALA A 1 178 ? 4.058 2.072 -2.570 1.00 86.25 178 ALA A N 1
ATOM 1365 C CA . ALA A 1 178 ? 2.627 1.881 -2.342 1.00 86.25 178 ALA A CA 1
ATOM 1366 C C . ALA A 1 178 ? 1.837 1.900 -3.662 1.00 86.25 178 ALA A C 1
ATOM 1368 O O . ALA A 1 178 ? 0.962 1.060 -3.875 1.00 86.25 178 ALA A O 1
ATOM 1369 N N . LEU A 1 179 ? 2.193 2.810 -4.576 1.00 86.81 179 LEU A N 1
ATOM 1370 C CA . LEU A 1 179 ? 1.612 2.895 -5.912 1.00 86.81 179 LEU A CA 1
ATOM 1371 C C . LEU A 1 179 ? 1.907 1.645 -6.733 1.00 86.81 179 LEU A C 1
ATOM 1373 O O . LEU A 1 179 ? 0.966 1.043 -7.244 1.00 86.81 179 LEU A O 1
ATOM 1377 N N . VAL A 1 180 ? 3.173 1.220 -6.826 1.00 85.44 180 VAL A N 1
ATOM 1378 C CA . VAL A 1 180 ? 3.551 0.002 -7.563 1.00 85.44 180 VAL A CA 1
ATOM 1379 C C . VAL A 1 180 ? 2.760 -1.199 -7.060 1.00 85.44 180 VAL A C 1
ATOM 1381 O O . VAL A 1 180 ? 2.138 -1.891 -7.863 1.00 85.44 180 VAL A O 1
ATOM 1384 N N . MET A 1 181 ? 2.705 -1.422 -5.745 1.00 83.88 181 MET A N 1
ATOM 1385 C CA . MET A 1 181 ? 1.955 -2.554 -5.200 1.00 83.88 181 MET A CA 1
ATOM 1386 C C . MET A 1 181 ? 0.450 -2.450 -5.456 1.00 83.88 181 MET A C 1
ATOM 1388 O O . MET A 1 181 ? -0.164 -3.437 -5.866 1.00 83.88 181 MET A O 1
ATOM 1392 N N . ALA A 1 182 ? -0.149 -1.268 -5.282 1.00 83.19 182 ALA A N 1
ATOM 1393 C CA . ALA A 1 182 ? -1.563 -1.063 -5.583 1.00 83.19 182 ALA A CA 1
ATOM 1394 C C . ALA A 1 182 ? -1.872 -1.354 -7.058 1.00 83.19 182 ALA A C 1
ATOM 1396 O O . ALA A 1 182 ? -2.871 -2.007 -7.371 1.00 83.19 182 ALA A O 1
ATOM 1397 N N . PHE A 1 183 ? -0.997 -0.914 -7.965 1.00 79.88 183 PHE A N 1
ATOM 1398 C CA . PHE A 1 183 ? -1.119 -1.186 -9.390 1.00 79.88 183 PHE A CA 1
ATOM 1399 C C . PHE A 1 183 ? -0.992 -2.675 -9.702 1.00 79.88 183 PHE A C 1
ATOM 1401 O O . PHE A 1 183 ? -1.844 -3.200 -10.415 1.00 79.88 183 PHE A O 1
ATOM 1408 N N . VAL A 1 184 ? -0.001 -3.374 -9.141 1.00 77.94 184 VAL A N 1
ATOM 1409 C CA . VAL A 1 184 ? 0.163 -4.827 -9.323 1.00 77.94 184 VAL A CA 1
ATOM 1410 C C . VAL A 1 184 ? -1.098 -5.573 -8.880 1.00 77.94 184 VAL A C 1
ATOM 1412 O O . VAL A 1 184 ? -1.603 -6.410 -9.627 1.00 77.94 184 VAL A O 1
ATOM 1415 N N . VAL A 1 185 ? -1.674 -5.220 -7.726 1.00 77.19 185 VAL A N 1
ATOM 1416 C CA . VAL A 1 185 ? -2.943 -5.801 -7.249 1.00 77.19 185 VAL A CA 1
ATOM 1417 C C . VAL A 1 185 ? -4.087 -5.545 -8.235 1.00 77.19 185 VAL A C 1
ATOM 1419 O O . VAL A 1 185 ? -4.806 -6.478 -8.605 1.00 77.19 185 VAL A O 1
ATOM 1422 N N . CYS A 1 186 ? -4.243 -4.304 -8.709 1.00 75.19 186 CYS A N 1
ATOM 1423 C CA . CYS A 1 186 ? -5.272 -3.951 -9.693 1.00 75.19 186 CYS A CA 1
ATOM 1424 C C . CYS A 1 186 ? -5.130 -4.770 -10.977 1.00 75.19 186 CYS A C 1
ATOM 1426 O O . CYS A 1 186 ? -6.108 -5.311 -11.493 1.00 75.19 186 CYS A O 1
ATOM 1428 N N . LEU A 1 187 ? -3.912 -4.855 -11.499 1.00 71.50 187 LEU A N 1
ATOM 1429 C CA . LEU A 1 187 ? -3.625 -5.486 -12.777 1.00 71.50 187 LEU A CA 1
ATOM 1430 C C . LEU A 1 187 ? -3.793 -7.003 -12.693 1.00 71.50 187 LEU A C 1
ATOM 1432 O O . LEU A 1 187 ? -4.465 -7.584 -13.540 1.00 71.50 187 LEU A O 1
ATOM 1436 N N . LYS A 1 188 ? -3.310 -7.630 -11.616 1.00 73.62 188 LYS A N 1
ATOM 1437 C CA . LYS A 1 188 ? -3.498 -9.060 -11.349 1.00 73.62 188 LYS A CA 1
ATOM 1438 C C . LYS A 1 188 ? -4.973 -9.444 -11.243 1.00 73.62 188 LYS A C 1
ATOM 1440 O O . LYS A 1 188 ? -5.369 -10.483 -11.759 1.00 73.62 188 LYS A O 1
ATOM 1445 N N . SER A 1 189 ? -5.802 -8.586 -10.642 1.00 67.81 189 SER A N 1
ATOM 1446 C CA . SER A 1 189 ? -7.254 -8.815 -10.553 1.00 67.81 189 SER A CA 1
ATOM 1447 C C . SER A 1 189 ? -7.982 -8.741 -11.905 1.00 67.81 189 SER A C 1
ATOM 1449 O O . SER A 1 189 ? -9.066 -9.304 -12.053 1.00 67.81 189 SER A O 1
ATOM 1451 N N . ASN A 1 190 ? -7.387 -8.062 -12.891 1.00 64.75 190 ASN A N 1
ATOM 1452 C CA . ASN A 1 190 ? -7.954 -7.864 -14.225 1.00 64.75 190 ASN A CA 1
ATOM 1453 C C . ASN A 1 190 ? -7.297 -8.752 -15.300 1.00 64.75 190 ASN A C 1
ATOM 1455 O O . ASN A 1 190 ? -7.811 -8.869 -16.413 1.00 64.75 190 ASN A O 1
ATOM 1459 N N . ALA A 1 191 ? -6.163 -9.380 -14.985 1.00 63.25 191 ALA A N 1
ATOM 1460 C CA . ALA A 1 191 ? -5.394 -10.184 -15.918 1.00 63.25 191 ALA A CA 1
ATOM 1461 C C . ALA A 1 191 ? -6.131 -11.488 -16.260 1.00 63.25 191 ALA A C 1
ATOM 1463 O O . ALA A 1 191 ? -6.017 -12.505 -15.578 1.00 63.25 191 ALA A O 1
ATOM 1464 N N . LYS A 1 192 ? -6.849 -11.487 -17.386 1.00 54.34 192 LYS A N 1
ATOM 1465 C CA . LYS A 1 192 ? -7.118 -12.717 -18.138 1.00 54.34 192 LYS A CA 1
ATOM 1466 C C . LYS A 1 192 ? -5.809 -13.073 -18.830 1.00 54.34 192 LYS A C 1
ATOM 1468 O O . LYS A 1 192 ? -5.435 -12.382 -19.768 1.00 54.34 192 LYS A O 1
ATOM 1473 N N . GLY A 1 193 ? -5.077 -14.049 -18.292 1.00 52.97 193 GLY A N 1
ATOM 1474 C CA . GLY A 1 193 ? -3.697 -14.360 -18.674 1.00 52.97 193 GLY A CA 1
ATOM 1475 C C . GLY A 1 193 ? -3.411 -14.196 -20.169 1.00 52.97 193 GLY A C 1
ATOM 1476 O O . GLY A 1 193 ? -3.841 -15.009 -20.978 1.00 52.97 193 GLY A O 1
ATOM 1477 N N . SER A 1 194 ? -2.665 -13.152 -20.530 1.00 49.50 194 SER A N 1
ATOM 1478 C CA . SER A 1 194 ? -2.132 -12.976 -21.879 1.00 49.50 194 SER A CA 1
ATOM 1479 C C . SER A 1 194 ? -0.621 -12.845 -21.767 1.00 49.50 194 SER A C 1
ATOM 1481 O O . SER A 1 194 ? -0.056 -11.760 -21.618 1.00 49.50 194 SER A O 1
ATOM 1483 N N . GLY A 1 195 ? 0.046 -13.992 -21.764 1.00 50.69 195 GLY A N 1
ATOM 1484 C CA . GLY A 1 195 ? 1.497 -14.049 -21.771 1.00 50.69 195 GLY A CA 1
ATOM 1485 C C . GLY A 1 195 ? 2.048 -13.592 -23.119 1.00 50.69 195 GLY A C 1
ATOM 1486 O O . GLY A 1 195 ? 2.273 -14.434 -23.981 1.00 50.69 195 GLY A O 1
ATOM 1487 N N . GLY A 1 196 ? 2.313 -12.291 -23.269 1.00 54.75 196 GLY A N 1
ATOM 1488 C CA . GLY A 1 196 ? 3.239 -11.764 -24.280 1.00 54.75 196 GLY A CA 1
ATOM 1489 C C . GLY A 1 196 ? 2.677 -10.818 -25.346 1.00 54.75 196 GLY A C 1
ATOM 1490 O O . GLY A 1 196 ? 3.472 -10.220 -26.062 1.00 54.75 196 GLY A O 1
ATOM 1491 N N . GLU A 1 197 ? 1.360 -10.628 -25.463 1.00 61.53 197 GLU A N 1
ATOM 1492 C CA . GLU A 1 197 ? 0.803 -9.640 -26.405 1.00 61.53 197 GLU A CA 1
ATOM 1493 C C . GLU A 1 197 ? 0.874 -8.216 -25.833 1.00 61.53 197 GLU A C 1
ATOM 1495 O O . GLU A 1 197 ? 0.689 -8.018 -24.630 1.00 61.53 197 GLU A O 1
ATOM 1500 N N . LYS A 1 198 ? 1.151 -7.216 -26.684 1.00 67.56 198 LYS A N 1
ATOM 1501 C CA . LYS A 1 198 ? 1.192 -5.797 -26.288 1.00 67.56 198 LYS A CA 1
ATOM 1502 C C . LYS A 1 198 ? -0.183 -5.363 -25.783 1.00 67.56 198 LYS A C 1
ATOM 1504 O O . LYS A 1 198 ? -1.138 -5.270 -26.551 1.00 67.56 198 LYS A O 1
ATOM 1509 N N . GLN A 1 199 ? -0.278 -5.062 -24.498 1.00 70.00 199 GLN A N 1
ATOM 1510 C CA . GLN A 1 199 ? -1.486 -4.575 -23.858 1.00 70.00 199 GLN A CA 1
ATOM 1511 C C . GLN A 1 199 ? -1.455 -3.054 -23.755 1.00 70.00 199 GLN A C 1
ATOM 1513 O O . GLN A 1 199 ? -0.428 -2.446 -23.452 1.00 70.00 199 GLN A O 1
ATOM 1518 N N . ARG A 1 200 ? -2.611 -2.420 -23.963 1.00 66.44 200 ARG A N 1
ATOM 1519 C CA . ARG A 1 200 ? -2.758 -0.989 -23.691 1.00 66.44 200 ARG A CA 1
ATOM 1520 C C . ARG A 1 200 ? -2.910 -0.742 -22.197 1.00 66.44 200 ARG A C 1
ATOM 1522 O O . ARG A 1 200 ? -3.825 -1.258 -21.561 1.00 66.44 200 ARG A O 1
ATOM 1529 N N . THR A 1 201 ? -2.060 0.130 -21.673 1.00 70.19 201 THR A N 1
ATOM 1530 C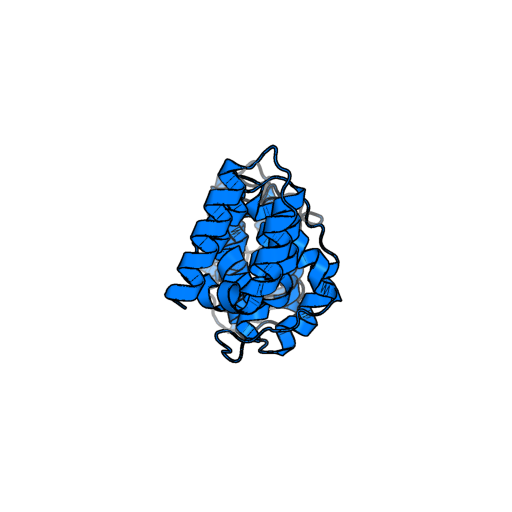 CA . THR A 1 201 ? -2.258 0.768 -20.373 1.00 70.19 201 THR A CA 1
ATOM 1531 C C . THR A 1 201 ? -3.272 1.903 -20.521 1.00 70.19 201 THR A C 1
ATOM 1533 O O . THR A 1 201 ? -3.149 2.676 -21.471 1.00 70.19 201 THR A O 1
ATOM 1536 N N . PRO A 1 202 ? -4.254 2.058 -19.614 1.00 69.44 202 PRO A N 1
ATOM 1537 C CA . PRO A 1 202 ? -5.117 3.235 -19.615 1.00 69.44 202 PRO A CA 1
ATOM 1538 C C . PRO A 1 202 ? -4.289 4.522 -19.510 1.00 69.44 202 PRO A C 1
ATOM 1540 O O . PRO A 1 202 ? -3.486 4.657 -18.584 1.00 69.44 202 PRO A O 1
ATOM 1543 N N . ASP A 1 203 ? -4.511 5.478 -20.415 1.00 72.94 203 ASP A N 1
ATOM 1544 C CA . ASP A 1 203 ? -3.697 6.703 -20.521 1.00 72.94 203 ASP A CA 1
ATOM 1545 C C . ASP A 1 203 ? -3.633 7.495 -19.207 1.00 72.94 203 ASP A C 1
ATOM 1547 O O . ASP A 1 203 ? -2.587 8.023 -18.839 1.00 72.94 203 ASP A O 1
ATOM 1551 N N . VAL A 1 204 ? -4.731 7.492 -18.443 1.00 70.56 204 VAL A N 1
ATOM 1552 C CA . VAL A 1 204 ? -4.840 8.150 -17.127 1.00 70.56 204 VAL A CA 1
ATOM 1553 C C . VAL A 1 204 ? -3.799 7.625 -16.128 1.00 70.56 204 VAL A C 1
ATOM 1555 O O . VAL A 1 204 ? -3.304 8.369 -15.283 1.00 70.56 204 VAL A O 1
ATOM 1558 N N . LEU A 1 205 ? -3.460 6.337 -16.221 1.00 73.75 205 LEU A N 1
ATOM 1559 C CA . LEU A 1 205 ? -2.528 5.672 -15.314 1.00 73.75 205 LEU A CA 1
ATOM 1560 C C . LEU A 1 205 ? -1.112 5.605 -15.867 1.00 73.75 205 LEU A C 1
ATOM 1562 O O . LEU A 1 205 ? -0.178 5.471 -15.081 1.00 73.75 205 LEU A O 1
ATOM 1566 N N . LYS A 1 206 ? -0.947 5.707 -17.190 1.00 81.94 206 LYS A N 1
ATOM 1567 C CA . LYS A 1 206 ? 0.329 5.510 -17.882 1.00 81.94 206 LYS A CA 1
ATOM 1568 C C . LYS A 1 206 ? 1.444 6.365 -17.277 1.00 81.94 206 LYS A C 1
ATOM 1570 O O . LYS A 1 206 ? 2.451 5.823 -16.836 1.00 81.94 206 LYS A O 1
ATOM 1575 N N . THR A 1 207 ? 1.239 7.677 -17.175 1.00 83.62 207 THR A N 1
ATOM 1576 C CA . THR A 1 207 ? 2.254 8.604 -16.646 1.00 83.62 207 THR A CA 1
ATOM 1577 C C . THR A 1 207 ? 2.628 8.293 -15.195 1.00 83.62 207 THR A C 1
ATOM 1579 O O . THR A 1 207 ? 3.808 8.257 -14.855 1.00 83.62 207 THR A O 1
ATOM 1582 N N . HIS A 1 208 ? 1.638 8.010 -14.342 1.00 83.38 208 HIS A N 1
ATOM 1583 C CA . HIS A 1 208 ? 1.863 7.701 -12.925 1.00 83.38 208 HIS A CA 1
ATOM 1584 C C . HIS A 1 208 ? 2.563 6.351 -12.728 1.00 83.38 208 HIS A C 1
ATOM 1586 O O . HIS A 1 208 ? 3.433 6.226 -11.865 1.00 83.38 208 HIS A O 1
ATOM 1592 N N . LEU A 1 209 ? 2.211 5.353 -13.542 1.00 85.00 209 LEU A N 1
ATOM 1593 C CA . LEU A 1 209 ? 2.844 4.037 -13.565 1.00 85.00 209 LEU A CA 1
ATOM 1594 C C . LEU A 1 209 ? 4.313 4.133 -13.970 1.00 85.00 209 LEU A C 1
ATOM 1596 O O . LEU A 1 209 ? 5.169 3.636 -13.244 1.00 85.00 209 LEU A O 1
ATOM 1600 N N . VAL A 1 210 ? 4.602 4.816 -15.085 1.00 89.31 210 VAL A N 1
ATOM 1601 C CA . VAL A 1 210 ? 5.975 5.026 -15.568 1.00 89.31 210 VAL A CA 1
ATOM 1602 C C . VAL A 1 210 ? 6.802 5.727 -14.495 1.00 89.31 210 VAL A C 1
ATOM 1604 O O . VAL A 1 210 ? 7.846 5.213 -14.105 1.00 89.31 210 VAL A O 1
ATOM 1607 N N . ALA A 1 211 ? 6.303 6.840 -13.950 1.00 89.88 211 ALA A N 1
ATOM 1608 C CA . ALA A 1 211 ? 7.003 7.586 -12.909 1.00 89.88 211 ALA A CA 1
ATOM 1609 C C . ALA A 1 211 ? 7.265 6.738 -11.650 1.00 89.88 211 ALA A C 1
ATOM 1611 O O . ALA A 1 211 ? 8.358 6.791 -11.093 1.00 89.88 211 ALA A O 1
ATOM 1612 N N . SER A 1 212 ? 6.299 5.919 -11.218 1.00 89.38 212 SER A N 1
ATOM 1613 C CA . SER A 1 212 ? 6.455 5.056 -10.038 1.00 89.38 212 SER A CA 1
ATOM 1614 C C . SER A 1 212 ? 7.464 3.928 -10.274 1.00 89.38 212 SER A C 1
ATOM 1616 O O . SER A 1 212 ? 8.308 3.679 -9.416 1.00 89.38 212 SER A O 1
ATOM 1618 N N . PHE A 1 213 ? 7.414 3.271 -11.438 1.00 91.75 213 PHE A N 1
ATOM 1619 C CA . PHE A 1 213 ? 8.351 2.201 -11.801 1.00 91.75 213 PHE A CA 1
ATOM 1620 C C . PHE A 1 213 ? 9.775 2.733 -11.923 1.00 91.75 213 PHE A C 1
ATOM 1622 O O . PHE A 1 213 ? 10.684 2.183 -11.308 1.00 91.75 213 PHE A O 1
ATOM 1629 N N . VAL A 1 214 ? 9.961 3.843 -12.639 1.00 91.94 214 VAL A N 1
ATOM 1630 C CA . VAL A 1 214 ? 11.268 4.495 -12.783 1.00 91.94 214 VAL A CA 1
ATOM 1631 C C . VAL A 1 214 ? 11.805 4.916 -11.418 1.00 91.94 214 VAL A C 1
ATOM 1633 O O . VAL A 1 214 ? 12.947 4.605 -11.094 1.00 91.94 214 VAL A O 1
ATOM 1636 N N . LYS A 1 215 ? 10.974 5.528 -10.562 1.00 91.56 215 LYS A N 1
ATOM 1637 C CA . LYS A 1 215 ? 11.403 5.951 -9.223 1.00 91.56 215 LYS A CA 1
ATOM 1638 C C . LYS A 1 215 ? 11.916 4.786 -8.376 1.00 91.56 215 LYS A C 1
ATOM 1640 O O . LYS A 1 215 ? 12.923 4.952 -7.687 1.00 91.56 215 LYS A O 1
ATOM 1645 N N . VAL A 1 216 ? 11.253 3.627 -8.426 1.00 89.06 216 VAL A N 1
ATOM 1646 C CA . VAL A 1 216 ? 11.709 2.413 -7.729 1.00 89.06 216 VAL A CA 1
ATOM 1647 C C . VAL A 1 216 ? 13.021 1.896 -8.325 1.00 89.06 216 VAL A C 1
ATOM 1649 O O . VAL A 1 216 ? 13.931 1.595 -7.565 1.00 89.06 216 VAL A O 1
ATOM 1652 N N . LEU A 1 217 ? 13.146 1.843 -9.655 1.00 90.94 217 LEU A N 1
ATOM 1653 C CA . LEU A 1 217 ? 14.330 1.304 -10.343 1.00 90.94 217 LEU A CA 1
ATOM 1654 C C . LEU A 1 217 ? 15.570 2.211 -10.280 1.00 90.94 217 LEU A C 1
ATOM 1656 O O . LEU A 1 217 ? 16.683 1.733 -10.452 1.00 90.94 217 LEU A O 1
ATOM 1660 N N . VAL A 1 218 ? 15.397 3.517 -10.077 1.00 91.94 218 VAL A N 1
ATOM 1661 C CA . VAL A 1 218 ? 16.505 4.490 -10.012 1.00 91.94 218 VAL A CA 1
ATOM 1662 C C . VAL A 1 218 ? 16.939 4.760 -8.569 1.00 91.94 218 VAL A C 1
ATOM 1664 O O . VAL A 1 218 ? 18.042 5.247 -8.333 1.00 91.94 218 VAL A O 1
ATOM 1667 N N . THR A 1 219 ? 16.103 4.428 -7.579 1.00 90.12 219 THR A N 1
ATOM 1668 C CA . THR A 1 219 ? 16.442 4.594 -6.159 1.00 90.12 219 THR A CA 1
ATOM 1669 C C . THR A 1 219 ? 17.047 3.292 -5.618 1.00 90.12 219 THR A C 1
ATOM 1671 O O . THR A 1 219 ? 16.292 2.342 -5.411 1.00 90.12 219 THR A O 1
ATOM 1674 N N . PRO A 1 220 ? 18.354 3.225 -5.286 1.00 86.38 220 PRO A N 1
ATOM 1675 C CA . PRO A 1 220 ? 19.024 1.953 -4.985 1.00 86.38 220 PRO A CA 1
ATOM 1676 C C . PRO A 1 220 ? 18.404 1.160 -3.826 1.00 86.38 220 PRO A C 1
ATOM 1678 O O . PRO A 1 220 ? 18.314 -0.065 -3.887 1.00 86.38 220 PRO A O 1
ATOM 1681 N N . GLN A 1 221 ? 17.934 1.841 -2.769 1.00 86.81 221 GLN A N 1
ATOM 1682 C CA . GLN A 1 221 ? 17.285 1.152 -1.643 1.00 86.81 221 GLN A CA 1
ATOM 1683 C C . GLN A 1 221 ? 15.948 0.517 -2.045 1.00 86.81 221 GLN A C 1
ATOM 1685 O O . GLN A 1 221 ? 15.576 -0.526 -1.513 1.00 86.81 221 GLN A O 1
ATOM 1690 N N . LEU A 1 222 ? 15.221 1.150 -2.971 1.00 85.56 222 LEU A N 1
ATOM 1691 C CA . LEU A 1 222 ? 13.933 0.654 -3.447 1.00 85.56 222 LEU A CA 1
ATOM 1692 C C . LEU A 1 222 ? 14.121 -0.438 -4.498 1.00 85.56 222 LEU A C 1
ATOM 1694 O O . LEU A 1 222 ? 13.413 -1.437 -4.448 1.00 85.56 222 LEU A O 1
ATOM 1698 N N . GLU A 1 223 ? 15.087 -0.282 -5.402 1.00 87.31 223 GLU A N 1
ATOM 1699 C CA . GLU A 1 223 ? 15.435 -1.275 -6.420 1.00 87.31 223 GLU A CA 1
ATOM 1700 C C . GLU A 1 223 ? 15.786 -2.620 -5.767 1.00 87.31 223 GLU A C 1
ATOM 1702 O O . GLU A 1 223 ? 15.220 -3.655 -6.126 1.00 87.31 223 GLU A O 1
ATOM 1707 N N . ALA A 1 224 ? 16.639 -2.599 -4.737 1.00 86.31 224 ALA A N 1
ATOM 1708 C CA . ALA A 1 224 ? 17.061 -3.801 -4.021 1.00 86.31 224 ALA A CA 1
ATOM 1709 C C . ALA A 1 224 ? 15.901 -4.540 -3.326 1.00 86.31 224 ALA A C 1
ATOM 1711 O O . ALA A 1 224 ? 15.934 -5.764 -3.212 1.00 86.31 224 ALA A O 1
ATOM 1712 N N . ALA A 1 225 ? 14.882 -3.813 -2.859 1.00 83.62 225 ALA A N 1
ATOM 1713 C CA . ALA A 1 225 ? 13.772 -4.382 -2.096 1.00 83.62 225 ALA A CA 1
ATOM 1714 C C . ALA A 1 225 ? 12.528 -4.703 -2.945 1.00 83.62 225 ALA A C 1
ATOM 1716 O O . ALA A 1 225 ? 11.780 -5.619 -2.605 1.00 83.62 225 ALA A O 1
ATOM 1717 N N . TYR A 1 226 ? 12.286 -3.957 -4.029 1.00 85.25 226 TYR A N 1
ATOM 1718 C CA . TYR A 1 226 ? 10.986 -3.918 -4.713 1.00 85.25 226 TYR A CA 1
ATOM 1719 C C . TYR A 1 226 ? 11.057 -4.032 -6.246 1.00 85.25 226 TYR A C 1
ATOM 1721 O O . TYR A 1 226 ? 10.017 -3.957 -6.902 1.00 85.25 226 TYR A O 1
ATOM 1729 N N . SER A 1 227 ? 12.235 -4.247 -6.842 1.00 86.62 227 SER A N 1
ATOM 1730 C CA . SER A 1 227 ? 12.381 -4.450 -8.299 1.00 86.62 227 SER A CA 1
ATOM 1731 C C . SER A 1 227 ? 11.515 -5.593 -8.839 1.00 86.62 227 SER A C 1
ATOM 1733 O O . SER A 1 227 ? 10.865 -5.443 -9.871 1.00 86.62 227 SER A O 1
ATOM 1735 N N . THR A 1 228 ? 11.401 -6.697 -8.099 1.00 87.69 228 THR A N 1
ATOM 1736 C CA . THR A 1 228 ? 10.562 -7.849 -8.475 1.00 87.69 228 THR A CA 1
ATOM 1737 C C . THR A 1 228 ? 9.085 -7.488 -8.648 1.00 87.69 228 THR A C 1
ATOM 1739 O O . THR A 1 228 ? 8.426 -8.016 -9.542 1.00 87.69 228 THR A O 1
ATOM 1742 N N . LEU A 1 229 ? 8.570 -6.545 -7.853 1.00 84.38 229 LEU A N 1
ATOM 1743 C CA . LEU A 1 229 ? 7.195 -6.050 -7.974 1.00 84.38 229 LEU A CA 1
ATOM 1744 C C . LEU A 1 229 ? 7.011 -5.180 -9.216 1.00 84.38 229 LEU A C 1
ATOM 1746 O O . LEU A 1 229 ? 5.961 -5.232 -9.854 1.00 84.38 229 LEU A O 1
ATOM 1750 N N . VAL A 1 230 ? 8.025 -4.389 -9.575 1.00 87.19 230 VAL A N 1
ATOM 1751 C CA . VAL A 1 230 ? 8.020 -3.614 -10.823 1.00 87.19 230 VAL A CA 1
ATOM 1752 C C . VAL A 1 230 ? 7.982 -4.562 -12.021 1.00 87.19 230 VAL A C 1
ATOM 1754 O O . VAL A 1 230 ? 7.190 -4.353 -12.940 1.00 87.19 230 VAL A O 1
ATOM 1757 N N . TYR A 1 231 ? 8.767 -5.642 -11.984 1.00 89.69 231 TYR A N 1
ATOM 1758 C CA . TYR A 1 231 ? 8.777 -6.657 -13.036 1.00 89.69 231 TYR A CA 1
ATOM 1759 C C . TYR A 1 231 ? 7.426 -7.377 -13.141 1.00 89.69 231 TYR A C 1
ATOM 1761 O O . TYR A 1 231 ? 6.868 -7.449 -14.234 1.00 89.69 231 TYR A O 1
ATOM 1769 N N . GLU A 1 232 ? 6.834 -7.811 -12.021 1.00 85.19 232 GLU A N 1
ATOM 1770 C CA . GLU A 1 232 ? 5.474 -8.378 -12.005 1.00 85.19 232 GLU A CA 1
ATOM 1771 C C . GLU A 1 232 ? 4.448 -7.374 -12.576 1.00 85.19 232 GLU A C 1
ATOM 1773 O O . GLU A 1 232 ? 3.602 -7.731 -13.398 1.00 85.19 232 GLU A O 1
ATOM 1778 N N . GLY A 1 233 ? 4.556 -6.090 -12.224 1.00 82.38 233 GLY A N 1
ATOM 1779 C CA . GLY A 1 233 ? 3.706 -5.029 -12.767 1.00 82.38 233 GLY A CA 1
ATOM 1780 C C . GLY A 1 233 ? 3.821 -4.875 -14.286 1.00 82.38 233 GLY A C 1
ATOM 1781 O O . GLY A 1 233 ? 2.804 -4.770 -14.973 1.00 82.38 233 GLY A O 1
ATOM 1782 N N . MET A 1 234 ? 5.041 -4.918 -14.825 1.00 86.62 234 MET A N 1
ATOM 1783 C CA . MET A 1 234 ? 5.296 -4.866 -16.268 1.00 86.62 234 MET A CA 1
ATOM 1784 C C . MET A 1 234 ? 4.819 -6.120 -17.007 1.00 86.62 234 MET A C 1
ATOM 1786 O O . MET A 1 234 ? 4.457 -6.020 -18.178 1.00 86.62 234 MET A O 1
ATOM 1790 N N . GLN A 1 235 ? 4.761 -7.285 -16.353 1.00 83.69 235 GLN A N 1
ATOM 1791 C CA . GLN A 1 235 ? 4.161 -8.481 -16.953 1.00 83.69 235 GLN A CA 1
ATOM 1792 C C . GLN A 1 235 ? 2.657 -8.315 -17.179 1.00 83.69 235 GLN A C 1
ATOM 1794 O O . GLN A 1 235 ? 2.149 -8.714 -18.226 1.00 83.69 235 GLN A O 1
ATOM 1799 N N . TYR A 1 236 ? 1.945 -7.728 -16.213 1.00 76.56 236 TYR A N 1
ATOM 1800 C CA . TYR A 1 236 ? 0.500 -7.511 -16.324 1.00 76.56 236 TYR A CA 1
ATOM 1801 C C . TYR A 1 236 ? 0.114 -6.226 -17.064 1.00 76.56 236 TYR A C 1
ATOM 1803 O O . TYR A 1 236 ? -1.062 -6.023 -17.347 1.00 76.56 236 TYR A O 1
ATOM 1811 N N . CYS A 1 237 ? 1.065 -5.327 -17.316 1.00 77.44 237 CYS A N 1
ATOM 1812 C CA . CYS A 1 237 ? 0.834 -4.049 -17.980 1.00 77.44 237 CYS A CA 1
ATOM 1813 C C . CYS A 1 237 ? 2.066 -3.655 -18.796 1.00 77.44 237 CYS A C 1
ATOM 1815 O O . CYS A 1 237 ? 2.774 -2.697 -18.490 1.00 77.44 237 CYS A O 1
ATOM 1817 N N . ASN A 1 238 ? 2.341 -4.412 -19.851 1.00 79.62 238 ASN A N 1
ATOM 1818 C CA . ASN A 1 238 ? 3.530 -4.204 -20.675 1.00 79.62 238 ASN A CA 1
ATOM 1819 C C . ASN A 1 238 ? 3.468 -2.938 -21.554 1.00 79.62 238 ASN A C 1
ATOM 1821 O O . ASN A 1 238 ? 4.496 -2.514 -22.071 1.00 79.62 238 ASN A O 1
ATOM 1825 N N . GLY A 1 239 ? 2.311 -2.277 -21.664 1.00 82.56 239 GLY A N 1
ATOM 1826 C CA . GLY A 1 239 ? 2.144 -1.022 -22.403 1.00 82.56 239 GLY A CA 1
ATOM 1827 C C . GLY A 1 239 ? 3.005 0.147 -21.911 1.00 82.56 239 GLY A C 1
ATOM 1828 O O . GLY A 1 239 ? 3.237 1.073 -22.684 1.00 82.56 239 GLY A O 1
ATOM 1829 N N . VAL A 1 240 ? 3.499 0.100 -20.666 1.00 87.62 240 VAL A N 1
ATOM 1830 C CA . VAL A 1 240 ? 4.425 1.106 -20.103 1.00 87.62 240 VAL A CA 1
ATOM 1831 C C . VAL A 1 240 ? 5.898 0.728 -20.241 1.00 87.62 240 VAL A C 1
ATOM 1833 O O . VAL A 1 240 ? 6.769 1.531 -19.918 1.00 87.62 240 VAL A O 1
ATOM 1836 N N . PHE A 1 241 ? 6.193 -0.499 -20.680 1.00 90.75 241 PHE A N 1
ATOM 1837 C CA . PHE A 1 241 ? 7.543 -1.059 -20.672 1.00 90.75 241 PHE A CA 1
ATOM 1838 C C . PHE A 1 241 ? 8.527 -0.195 -21.471 1.00 90.75 241 PHE A C 1
ATOM 1840 O O . PHE A 1 241 ? 9.591 0.164 -20.970 1.00 90.75 241 PHE A O 1
ATOM 1847 N N . LEU A 1 242 ? 8.143 0.186 -22.693 1.00 91.25 242 LEU A N 1
ATOM 1848 C CA . LEU A 1 242 ? 8.989 0.992 -23.570 1.00 91.25 242 LEU A CA 1
ATOM 1849 C C . LEU A 1 242 ? 9.224 2.403 -23.009 1.00 91.25 242 LEU A C 1
ATOM 1851 O O . LEU A 1 242 ? 10.335 2.923 -23.104 1.00 91.25 242 LEU A O 1
ATOM 1855 N N . ASP A 1 243 ? 8.208 3.014 -22.395 1.00 92.50 243 ASP A N 1
ATOM 1856 C CA . ASP A 1 243 ? 8.338 4.343 -21.789 1.00 92.50 243 ASP A CA 1
ATOM 1857 C C . ASP A 1 243 ? 9.263 4.310 -20.564 1.00 92.50 243 ASP A C 1
ATOM 1859 O O . ASP A 1 243 ? 10.083 5.209 -20.396 1.00 92.50 243 ASP A O 1
ATOM 1863 N N . VAL A 1 244 ? 9.201 3.250 -19.746 1.00 93.12 244 VAL A N 1
ATOM 1864 C CA . VAL A 1 244 ? 10.144 3.054 -18.634 1.00 93.12 244 VAL A CA 1
ATOM 1865 C C . VAL A 1 244 ? 11.567 2.855 -19.154 1.00 93.12 244 VAL A C 1
ATOM 1867 O O . VAL A 1 244 ? 12.481 3.507 -18.658 1.00 93.12 244 VAL A O 1
ATOM 1870 N N . ALA A 1 245 ? 11.768 2.023 -20.180 1.00 92.75 245 ALA A N 1
ATOM 1871 C CA . ALA A 1 245 ? 13.087 1.826 -20.782 1.00 92.75 245 ALA A CA 1
ATOM 1872 C C . ALA A 1 245 ? 13.670 3.139 -21.336 1.00 92.75 245 ALA A C 1
ATOM 1874 O O . ALA A 1 245 ? 14.835 3.454 -21.099 1.00 92.75 245 ALA A O 1
ATOM 1875 N N . THR A 1 246 ? 12.841 3.934 -22.016 1.00 93.44 246 THR A N 1
ATOM 1876 C CA . THR A 1 246 ? 13.225 5.250 -22.548 1.00 93.44 246 THR A CA 1
ATOM 1877 C C . THR A 1 246 ? 13.602 6.216 -21.425 1.00 93.44 246 THR A C 1
ATOM 1879 O O . THR A 1 246 ? 14.620 6.903 -21.514 1.00 93.44 246 THR A O 1
ATOM 1882 N N . GLN A 1 247 ? 12.827 6.239 -20.338 1.00 93.50 247 GLN A N 1
ATOM 1883 C CA . GLN A 1 247 ? 13.099 7.102 -19.192 1.00 93.50 247 GLN A CA 1
ATOM 1884 C C . GLN A 1 247 ? 14.375 6.687 -18.438 1.00 93.50 247 GLN A C 1
ATOM 1886 O O . GLN A 1 247 ? 15.140 7.554 -18.028 1.00 93.50 247 GLN A O 1
ATOM 1891 N N . LEU A 1 248 ? 14.668 5.386 -18.315 1.00 93.19 248 LEU A N 1
ATOM 1892 C CA . LEU A 1 248 ? 15.930 4.906 -17.731 1.00 93.19 248 LEU A CA 1
ATOM 1893 C C . LEU A 1 248 ? 17.150 5.372 -18.538 1.00 93.19 248 LEU A C 1
ATOM 1895 O O . LEU A 1 248 ? 18.163 5.742 -17.949 1.00 93.19 248 LEU A O 1
ATOM 1899 N N . VAL A 1 249 ? 17.052 5.404 -19.874 1.00 92.38 249 VAL A N 1
ATOM 1900 C CA . VAL A 1 249 ? 18.099 5.989 -20.729 1.00 92.38 249 VAL A CA 1
ATOM 1901 C C . VAL A 1 249 ? 18.231 7.491 -20.484 1.00 92.38 249 VAL A C 1
ATOM 1903 O O . VAL A 1 249 ? 19.350 7.979 -20.333 1.00 92.38 249 VAL A O 1
ATOM 1906 N N . ALA A 1 250 ? 17.111 8.217 -20.413 1.00 91.31 250 ALA A N 1
ATOM 1907 C CA . ALA A 1 250 ? 17.106 9.658 -20.159 1.00 91.31 250 ALA A CA 1
ATOM 1908 C C . ALA A 1 250 ? 17.724 10.019 -18.795 1.00 91.31 250 ALA A C 1
ATOM 1910 O O . ALA A 1 250 ? 18.432 11.017 -18.684 1.00 91.31 250 ALA A O 1
ATOM 1911 N N . GLU A 1 251 ? 17.514 9.181 -17.777 1.00 89.81 251 GLU A N 1
ATOM 1912 C CA . GLU A 1 251 ? 18.105 9.320 -16.440 1.00 89.81 251 GLU A CA 1
ATOM 1913 C C . GLU A 1 251 ? 19.509 8.703 -16.330 1.00 89.81 251 GLU A C 1
ATOM 1915 O O . GLU A 1 251 ? 20.084 8.649 -15.245 1.00 89.81 251 GLU A O 1
ATOM 1920 N N . THR A 1 252 ? 20.099 8.249 -17.442 1.00 90.25 252 THR A N 1
ATOM 1921 C CA . THR A 1 252 ? 21.419 7.590 -17.508 1.00 90.25 252 THR A CA 1
ATOM 1922 C C . THR A 1 252 ? 21.554 6.332 -16.635 1.00 90.25 252 THR A C 1
ATOM 1924 O O . THR A 1 252 ? 22.661 5.859 -16.380 1.00 90.25 252 THR A O 1
ATOM 1927 N N . ASN A 1 253 ? 20.437 5.720 -16.229 1.00 91.56 253 ASN A N 1
ATOM 1928 C CA . ASN A 1 253 ? 20.408 4.469 -15.472 1.00 91.56 253 ASN A CA 1
ATOM 1929 C C . ASN A 1 253 ? 20.494 3.245 -16.406 1.00 91.56 253 ASN A C 1
ATOM 1931 O O . ASN A 1 253 ? 19.567 2.439 -16.532 1.00 91.56 253 ASN A O 1
ATOM 1935 N N . LEU A 1 254 ? 21.633 3.110 -17.089 1.00 92.12 254 LEU A N 1
ATOM 1936 C CA . LEU A 1 254 ? 21.871 2.033 -18.059 1.00 92.12 254 LEU A CA 1
ATOM 1937 C C . LEU A 1 254 ? 22.014 0.658 -17.392 1.00 92.12 254 LEU A C 1
ATOM 1939 O O . LEU A 1 254 ? 21.646 -0.356 -17.985 1.00 92.12 254 LEU A O 1
ATOM 1943 N N . ALA A 1 255 ? 22.493 0.620 -16.145 1.00 90.00 255 ALA A N 1
ATOM 1944 C CA . ALA A 1 255 ? 22.567 -0.603 -15.353 1.00 90.00 255 ALA A CA 1
ATOM 1945 C C . ALA A 1 255 ? 21.168 -1.155 -15.032 1.00 90.00 255 ALA A C 1
ATOM 1947 O O . ALA A 1 255 ? 20.933 -2.350 -15.215 1.00 90.00 255 ALA A O 1
ATOM 1948 N N . GLY A 1 256 ? 20.228 -0.288 -14.633 1.00 89.44 256 GLY A N 1
ATOM 1949 C CA . GLY A 1 256 ? 18.830 -0.665 -14.418 1.00 89.44 256 GLY A CA 1
ATOM 1950 C C . GLY A 1 256 ? 18.157 -1.161 -15.701 1.00 89.44 256 GLY A C 1
ATOM 1951 O O . GLY A 1 256 ? 17.474 -2.184 -15.685 1.00 89.44 256 GLY A O 1
ATOM 1952 N N . LEU A 1 257 ? 18.418 -0.510 -16.845 1.00 92.50 257 LEU A N 1
ATOM 1953 C CA . LEU A 1 257 ? 17.930 -0.992 -18.143 1.00 92.50 257 LEU A CA 1
ATOM 1954 C C . LEU A 1 257 ? 18.489 -2.383 -18.480 1.00 92.50 257 LEU A C 1
ATOM 1956 O O . LEU A 1 257 ? 17.744 -3.256 -18.921 1.00 92.50 257 LEU A O 1
ATOM 1960 N N . LEU A 1 258 ? 19.782 -2.618 -18.244 1.00 91.94 258 LEU A N 1
ATOM 1961 C CA . LEU A 1 258 ? 20.407 -3.917 -18.487 1.00 91.94 258 LEU A CA 1
ATOM 1962 C C . LEU A 1 258 ? 19.809 -5.018 -17.600 1.00 91.94 258 LEU A C 1
ATOM 1964 O O . LEU A 1 258 ? 19.562 -6.119 -18.089 1.00 91.94 258 LEU A O 1
ATOM 1968 N N . GLN A 1 259 ? 19.554 -4.736 -16.318 1.00 91.50 259 GLN A N 1
ATOM 1969 C CA . GLN A 1 259 ? 18.869 -5.679 -15.427 1.00 91.50 259 GLN A CA 1
ATOM 1970 C C . GLN A 1 259 ? 17.465 -6.017 -15.938 1.00 91.50 259 GLN A C 1
ATOM 1972 O O . GLN A 1 259 ? 17.103 -7.189 -16.012 1.00 91.50 259 GLN A O 1
ATOM 1977 N N . LEU A 1 260 ? 16.711 -5.004 -16.361 1.00 91.12 260 LEU A N 1
ATOM 1978 C CA . LEU A 1 260 ? 15.364 -5.163 -16.898 1.00 91.12 260 LEU A CA 1
ATOM 1979 C C . LEU A 1 260 ? 15.343 -6.018 -18.179 1.00 91.12 260 LEU A C 1
ATOM 1981 O O . LEU A 1 260 ? 14.436 -6.831 -18.348 1.00 91.12 260 LEU A O 1
ATOM 1985 N N . LEU A 1 261 ? 16.354 -5.907 -19.051 1.00 91.19 261 LEU A N 1
ATOM 1986 C CA . LEU A 1 261 ? 16.499 -6.780 -20.228 1.00 91.19 261 LEU A CA 1
ATOM 1987 C C . LEU A 1 261 ? 16.889 -8.225 -19.867 1.00 91.19 261 LEU A C 1
ATOM 1989 O O . LEU A 1 261 ? 16.484 -9.159 -20.559 1.00 91.19 261 LEU A O 1
ATOM 1993 N N . ARG A 1 262 ? 17.670 -8.414 -18.797 1.00 91.44 262 ARG A N 1
ATOM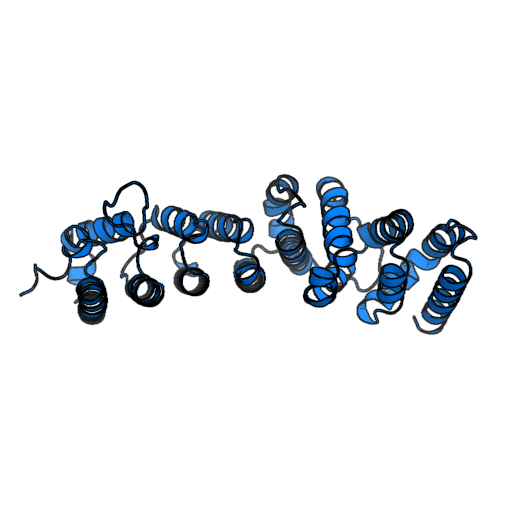 1994 C CA . ARG A 1 262 ? 18.113 -9.735 -18.308 1.00 91.44 262 ARG A CA 1
ATOM 1995 C C . ARG A 1 262 ? 17.036 -10.494 -17.551 1.00 91.44 262 ARG A C 1
ATOM 1997 O O . ARG A 1 262 ? 17.112 -11.720 -17.441 1.00 91.44 262 ARG A O 1
ATOM 2004 N N . GLU A 1 263 ? 16.064 -9.774 -17.010 1.00 91.25 263 GLU A N 1
ATOM 2005 C CA . GLU A 1 263 ? 15.034 -10.332 -16.156 1.00 91.25 263 GLU A CA 1
ATOM 2006 C C . GLU A 1 263 ? 14.225 -11.409 -16.896 1.00 91.25 263 GLU A C 1
ATOM 2008 O O . GLU A 1 263 ? 13.510 -11.165 -17.872 1.00 91.25 263 GLU A O 1
ATOM 2013 N N . SER A 1 264 ? 14.342 -12.646 -16.408 1.00 88.44 264 SER A N 1
ATOM 2014 C CA . SER A 1 264 ? 13.774 -13.830 -17.058 1.00 88.44 264 SER A CA 1
ATOM 2015 C C . SER A 1 264 ? 12.255 -13.745 -17.215 1.00 88.44 264 SER A C 1
ATOM 2017 O O . SER A 1 264 ? 11.705 -14.175 -18.233 1.00 88.44 264 SER A O 1
ATOM 2019 N N . SER A 1 265 ? 11.591 -13.135 -16.234 1.00 87.88 265 SER A N 1
ATOM 2020 C CA . SER A 1 265 ? 10.145 -12.959 -16.196 1.00 87.88 265 SER A CA 1
ATOM 2021 C C . SER A 1 265 ? 9.640 -11.983 -17.275 1.00 87.88 265 SER A C 1
ATOM 2023 O O . SER A 1 265 ? 8.493 -12.098 -17.717 1.00 87.88 265 SER A O 1
ATOM 2025 N N . LEU A 1 266 ? 10.497 -11.092 -17.787 1.00 88.75 266 LEU A N 1
ATOM 2026 C CA . LEU A 1 266 ? 10.155 -10.092 -18.803 1.00 88.75 266 LEU A CA 1
ATOM 2027 C C . LEU A 1 266 ? 10.528 -10.492 -20.235 1.00 88.75 266 LEU A C 1
ATOM 2029 O O . LEU A 1 266 ? 10.161 -9.775 -21.162 1.00 88.75 266 LEU A O 1
ATOM 2033 N N . ARG A 1 267 ? 11.175 -11.642 -20.472 1.00 88.12 267 ARG A N 1
ATOM 2034 C CA . ARG A 1 267 ? 11.677 -12.029 -21.811 1.00 88.12 267 ARG A CA 1
ATOM 2035 C C . ARG A 1 267 ? 10.649 -11.910 -22.938 1.00 88.12 267 ARG A C 1
ATOM 2037 O O . ARG A 1 267 ? 10.962 -11.361 -23.989 1.00 88.12 267 ARG A O 1
ATOM 2044 N N . LYS A 1 268 ? 9.412 -12.373 -22.718 1.00 86.31 268 LYS A N 1
ATOM 2045 C CA . LYS A 1 268 ? 8.332 -12.266 -23.719 1.00 86.31 268 LYS A CA 1
ATOM 2046 C C . LYS A 1 268 ? 7.949 -10.813 -24.007 1.00 86.31 268 LYS A C 1
ATOM 2048 O O . LYS A 1 268 ? 7.671 -10.464 -25.149 1.00 86.31 268 LYS A O 1
ATOM 2053 N N . VAL A 1 269 ? 7.957 -9.968 -22.976 1.00 88.19 269 VAL A N 1
ATOM 2054 C CA . VAL A 1 269 ? 7.709 -8.529 -23.111 1.00 88.19 269 VAL A CA 1
ATOM 2055 C C . VAL A 1 269 ? 8.847 -7.884 -23.898 1.00 88.19 269 VAL A C 1
ATOM 2057 O O . VAL A 1 269 ? 8.581 -7.238 -24.907 1.00 88.19 269 VAL A O 1
ATOM 2060 N N . VAL A 1 270 ? 10.102 -8.136 -23.518 1.00 89.75 270 VAL A N 1
ATOM 2061 C CA . VAL A 1 270 ? 11.293 -7.632 -24.222 1.00 89.75 270 VAL A CA 1
ATOM 2062 C C . VAL A 1 270 ? 11.253 -8.017 -25.705 1.00 89.75 270 VAL A C 1
ATOM 2064 O O . VAL A 1 270 ? 11.416 -7.155 -26.565 1.00 89.75 270 VAL A O 1
ATOM 2067 N N . ALA A 1 271 ? 10.957 -9.283 -26.017 1.00 87.56 271 ALA A N 1
ATOM 2068 C CA . ALA A 1 271 ? 10.839 -9.762 -27.393 1.00 87.56 271 ALA A CA 1
ATOM 2069 C C . ALA A 1 271 ? 9.742 -9.024 -28.181 1.00 87.56 271 ALA A C 1
ATOM 2071 O O . ALA A 1 271 ? 9.955 -8.654 -29.335 1.00 87.56 271 ALA A O 1
ATOM 2072 N N . SER A 1 272 ? 8.594 -8.740 -27.554 1.00 88.50 272 SER A N 1
ATOM 2073 C CA . SER A 1 272 ? 7.497 -8.010 -28.204 1.00 88.50 272 SER A CA 1
ATOM 2074 C C . SER A 1 272 ? 7.855 -6.558 -28.566 1.00 88.50 272 SER A C 1
ATOM 2076 O O . SER A 1 272 ? 7.335 -6.037 -29.554 1.00 88.50 272 SER A O 1
ATOM 2078 N N . TYR A 1 273 ? 8.756 -5.916 -27.813 1.00 89.75 273 TYR A N 1
ATOM 2079 C CA . TYR A 1 273 ? 9.217 -4.535 -28.026 1.00 89.75 273 TYR A CA 1
ATOM 2080 C C . TYR A 1 273 ? 10.623 -4.453 -28.650 1.00 89.75 273 TYR A C 1
ATOM 2082 O O . TYR A 1 273 ? 11.277 -3.416 -28.565 1.00 89.75 273 TYR A O 1
ATOM 2090 N N . HIS A 1 274 ? 11.122 -5.536 -29.259 1.00 90.25 274 HIS A N 1
ATOM 2091 C CA . HIS A 1 274 ? 12.508 -5.610 -29.728 1.00 90.25 274 HIS A CA 1
ATOM 2092 C C . HIS A 1 274 ? 12.880 -4.485 -30.706 1.00 90.25 274 HIS A C 1
ATOM 2094 O O . HIS A 1 274 ? 13.925 -3.862 -30.543 1.00 90.25 274 HIS A O 1
ATOM 2100 N N . ALA A 1 275 ? 12.047 -4.224 -31.720 1.00 89.56 275 ALA A N 1
ATOM 2101 C CA . ALA A 1 275 ? 12.339 -3.205 -32.729 1.00 89.56 275 ALA A CA 1
ATOM 2102 C C . ALA A 1 275 ? 12.459 -1.812 -32.095 1.00 89.56 275 ALA A C 1
ATOM 2104 O O . ALA A 1 275 ? 13.430 -1.103 -32.338 1.00 89.56 275 ALA A O 1
ATOM 2105 N N . GLU A 1 276 ? 11.527 -1.465 -31.211 1.00 92.94 276 GLU A N 1
ATOM 2106 C CA . GLU A 1 276 ? 11.534 -0.181 -30.519 1.00 92.94 276 GLU A CA 1
ATOM 2107 C C . GLU A 1 276 ? 12.704 -0.055 -29.528 1.00 92.94 276 GLU A C 1
ATOM 2109 O O . GLU A 1 276 ? 13.289 1.016 -29.385 1.00 92.94 276 GLU A O 1
ATOM 2114 N N . LEU A 1 277 ? 13.100 -1.152 -28.872 1.00 91.88 277 LEU A N 1
ATOM 2115 C CA . LEU A 1 277 ? 14.273 -1.177 -27.995 1.00 91.88 277 LEU A CA 1
ATOM 2116 C C . LEU A 1 277 ? 15.583 -0.945 -28.758 1.00 91.88 277 LEU A C 1
ATOM 2118 O O . LEU A 1 277 ? 16.487 -0.306 -28.217 1.00 91.88 277 LEU A O 1
ATOM 2122 N N . VAL A 1 278 ? 15.698 -1.432 -30.000 1.00 92.50 278 VAL A N 1
ATOM 2123 C CA . VAL A 1 278 ? 16.864 -1.146 -30.854 1.00 92.50 278 VAL A CA 1
ATOM 2124 C C . VAL A 1 278 ? 17.001 0.360 -31.073 1.00 92.50 278 VAL A C 1
ATOM 2126 O O . VAL A 1 278 ? 18.102 0.889 -30.915 1.00 92.50 278 VAL A O 1
ATOM 2129 N N . ASP A 1 279 ? 15.897 1.052 -31.359 1.00 92.31 279 ASP A N 1
ATOM 2130 C CA . ASP A 1 279 ? 15.891 2.503 -31.571 1.00 92.31 279 ASP A CA 1
ATOM 2131 C C . ASP A 1 279 ? 16.243 3.270 -30.285 1.00 92.31 279 ASP A C 1
ATOM 2133 O O . ASP A 1 279 ? 17.075 4.182 -30.309 1.00 92.31 279 ASP A O 1
ATOM 2137 N N . VAL A 1 280 ? 15.690 2.855 -29.139 1.00 92.44 280 VAL A N 1
ATOM 2138 C CA . VAL A 1 280 ? 16.010 3.443 -27.823 1.00 92.44 280 VAL A CA 1
ATOM 2139 C C . VAL A 1 280 ? 17.502 3.305 -27.502 1.00 92.44 280 VAL A C 1
ATOM 2141 O O . VAL A 1 280 ? 18.154 4.282 -27.131 1.00 92.44 280 VAL A O 1
ATOM 2144 N N . ILE A 1 281 ? 18.080 2.113 -27.691 1.00 91.75 281 ILE A N 1
ATOM 2145 C CA . ILE A 1 281 ? 19.508 1.863 -27.438 1.00 91.75 281 ILE A CA 1
ATOM 2146 C C . ILE A 1 281 ? 20.382 2.618 -28.449 1.00 91.75 281 ILE A C 1
ATOM 2148 O O . ILE A 1 281 ? 21.454 3.121 -28.096 1.00 91.75 281 ILE A O 1
ATOM 2152 N N . ALA A 1 282 ? 19.943 2.743 -29.704 1.00 90.06 282 ALA A N 1
ATOM 2153 C CA . ALA A 1 282 ? 20.651 3.511 -30.723 1.00 90.06 282 ALA A CA 1
ATOM 2154 C C . ALA A 1 282 ? 20.791 4.992 -30.335 1.00 90.06 282 ALA A C 1
ATOM 2156 O O . ALA A 1 282 ? 21.848 5.573 -30.602 1.00 90.06 282 ALA A O 1
ATOM 2157 N N . GLY A 1 283 ? 19.798 5.553 -29.636 1.00 88.62 283 GLY A N 1
ATOM 2158 C CA . GLY A 1 283 ? 19.803 6.919 -29.108 1.00 88.62 283 GLY A CA 1
ATOM 2159 C C . GLY A 1 283 ? 20.778 7.185 -27.952 1.00 88.62 283 GLY A C 1
ATOM 2160 O O . GLY A 1 283 ? 21.026 8.348 -27.638 1.00 88.62 283 GLY A O 1
ATOM 2161 N N . ILE A 1 284 ? 21.375 6.153 -27.338 1.00 90.94 284 ILE A N 1
ATOM 2162 C CA . ILE A 1 284 ? 22.327 6.329 -26.227 1.00 90.94 284 ILE A CA 1
ATOM 2163 C C . ILE A 1 284 ? 23.593 7.062 -26.721 1.00 90.94 284 ILE A C 1
ATOM 2165 O O . ILE A 1 284 ? 24.195 6.610 -27.714 1.00 90.94 284 ILE A O 1
ATOM 2169 N N . PRO A 1 285 ? 24.031 8.140 -26.027 1.00 88.31 285 PRO A N 1
ATOM 2170 C CA . PRO A 1 285 ? 25.228 8.902 -26.374 1.00 88.31 285 PRO A CA 1
ATOM 2171 C C . PRO A 1 285 ? 26.488 8.038 -26.476 1.00 88.31 285 PRO A C 1
ATOM 2173 O O . PRO A 1 285 ? 26.674 7.069 -25.740 1.00 88.31 285 PRO A O 1
ATOM 2176 N N . THR A 1 286 ? 27.411 8.427 -27.357 1.00 86.81 286 THR A N 1
ATOM 2177 C CA . THR A 1 286 ? 28.680 7.709 -27.577 1.00 86.81 286 THR A CA 1
ATOM 2178 C C . THR A 1 286 ? 29.604 7.708 -26.358 1.00 86.81 286 THR A C 1
ATOM 2180 O O . THR A 1 286 ? 30.487 6.859 -26.278 1.00 86.81 286 THR A O 1
ATOM 2183 N N . THR A 1 287 ? 29.380 8.596 -25.385 1.00 89.44 287 THR A N 1
ATOM 2184 C CA . THR A 1 287 ? 30.075 8.601 -24.087 1.00 89.44 287 THR A CA 1
ATOM 2185 C C . THR A 1 287 ? 29.820 7.335 -23.265 1.00 89.44 287 THR A C 1
ATOM 2187 O O . THR A 1 287 ? 30.640 7.001 -22.420 1.00 89.44 287 THR A O 1
ATOM 2190 N N . HIS A 1 288 ? 28.739 6.599 -23.549 1.00 90.00 288 HIS A N 1
ATOM 2191 C CA . HIS A 1 288 ? 28.377 5.331 -22.904 1.00 90.00 288 HIS A CA 1
ATOM 2192 C C . HIS A 1 288 ? 28.521 4.136 -23.863 1.00 90.00 288 HIS A C 1
ATOM 2194 O O . HIS A 1 288 ? 27.693 3.224 -23.883 1.00 90.00 288 HIS A O 1
ATOM 2200 N N . ALA A 1 289 ? 29.548 4.147 -24.722 1.00 88.31 289 ALA A N 1
ATOM 2201 C CA . ALA A 1 289 ? 29.724 3.144 -25.775 1.00 88.31 289 ALA A CA 1
ATOM 2202 C C . ALA A 1 289 ? 29.798 1.697 -25.254 1.00 88.31 289 ALA A C 1
ATOM 2204 O O . ALA A 1 289 ? 29.275 0.794 -25.910 1.00 88.31 289 ALA A O 1
ATOM 2205 N N . ASP A 1 290 ? 30.420 1.467 -24.097 1.00 90.38 290 ASP A N 1
ATOM 2206 C CA . ASP A 1 290 ? 30.556 0.121 -23.532 1.00 90.38 290 ASP A CA 1
ATOM 2207 C C . ASP A 1 290 ? 29.234 -0.396 -22.950 1.00 90.38 290 ASP A C 1
ATOM 2209 O O . ASP A 1 290 ? 28.826 -1.513 -23.274 1.00 90.38 290 ASP A O 1
ATOM 2213 N N . ASP A 1 291 ? 28.491 0.438 -22.218 1.00 90.50 291 ASP A N 1
ATOM 2214 C CA . ASP A 1 291 ? 27.141 0.103 -21.742 1.00 90.50 291 ASP A CA 1
ATOM 2215 C C . ASP A 1 291 ? 26.192 -0.169 -22.915 1.00 90.50 291 ASP A C 1
ATOM 2217 O O . ASP A 1 291 ? 25.455 -1.157 -22.933 1.00 90.50 291 ASP A O 1
ATOM 2221 N N . LYS A 1 292 ? 26.269 0.662 -23.962 1.00 91.38 292 LYS A N 1
ATOM 2222 C CA . LYS A 1 292 ? 25.511 0.479 -25.205 1.00 91.38 292 LYS A CA 1
ATOM 2223 C C . LYS A 1 292 ? 25.818 -0.868 -25.861 1.00 91.38 292 LYS A C 1
ATOM 2225 O O . LYS A 1 292 ? 24.899 -1.554 -26.303 1.00 91.38 292 LYS A O 1
ATOM 2230 N N . ARG A 1 293 ? 27.090 -1.281 -25.914 1.00 92.00 293 ARG A N 1
ATOM 2231 C CA . ARG A 1 293 ? 27.487 -2.600 -26.441 1.00 92.00 293 ARG A CA 1
ATOM 2232 C C . ARG A 1 293 ? 26.895 -3.741 -25.614 1.00 92.00 293 ARG A C 1
ATOM 2234 O O . ARG A 1 293 ? 26.405 -4.703 -26.204 1.00 92.00 293 ARG A O 1
ATOM 2241 N N . LEU A 1 294 ? 26.914 -3.637 -24.283 1.00 92.81 294 LEU A N 1
ATOM 2242 C CA . LEU A 1 294 ? 26.320 -4.641 -23.393 1.00 92.81 294 LEU A CA 1
ATOM 2243 C C . LEU A 1 294 ? 24.813 -4.786 -23.633 1.00 92.81 294 LEU A C 1
ATOM 2245 O O . LEU A 1 294 ? 24.336 -5.905 -23.806 1.00 92.81 294 LEU A O 1
ATOM 2249 N N . LEU A 1 295 ? 24.088 -3.669 -23.727 1.00 92.38 295 LEU A N 1
ATOM 2250 C CA . LEU A 1 295 ? 22.647 -3.653 -23.998 1.00 92.38 295 LEU A CA 1
ATOM 2251 C C . LEU A 1 295 ? 22.302 -4.277 -25.360 1.00 92.38 295 LEU A C 1
ATOM 2253 O O . LEU A 1 295 ? 21.389 -5.095 -25.449 1.00 92.38 295 LEU A O 1
ATOM 2257 N N . VAL A 1 296 ? 23.060 -3.949 -26.414 1.00 91.81 296 VAL A N 1
ATOM 2258 C CA . VAL A 1 296 ? 22.880 -4.552 -27.749 1.00 91.81 296 VAL A CA 1
ATOM 2259 C C . VAL A 1 296 ? 23.115 -6.063 -27.716 1.00 91.81 296 VAL A C 1
ATOM 2261 O O . VAL A 1 296 ? 22.373 -6.816 -28.347 1.00 91.81 296 VAL A O 1
ATOM 2264 N N . ASN A 1 297 ? 24.152 -6.519 -27.010 1.00 91.62 297 ASN A N 1
ATOM 2265 C CA . ASN A 1 297 ? 24.451 -7.945 -26.897 1.00 91.62 297 ASN A CA 1
ATOM 2266 C C . ASN A 1 297 ? 23.342 -8.689 -26.150 1.00 91.62 297 ASN A C 1
ATOM 2268 O O . ASN A 1 297 ? 22.913 -9.747 -26.605 1.00 91.62 297 ASN A O 1
ATOM 2272 N N . GLU A 1 298 ? 22.842 -8.121 -25.054 1.00 90.88 298 GLU A N 1
ATOM 2273 C CA . GLU A 1 298 ? 21.749 -8.714 -24.286 1.00 90.88 298 GLU A CA 1
ATOM 2274 C C . GLU A 1 298 ? 20.461 -8.798 -25.114 1.00 90.88 298 GLU A C 1
ATOM 2276 O O . GLU A 1 298 ? 19.830 -9.850 -25.180 1.00 90.88 298 GLU A O 1
ATOM 2281 N N . LEU A 1 299 ? 20.112 -7.730 -25.838 1.00 88.44 299 LEU A N 1
ATOM 2282 C CA . LEU A 1 299 ? 18.917 -7.712 -26.680 1.00 88.44 299 LEU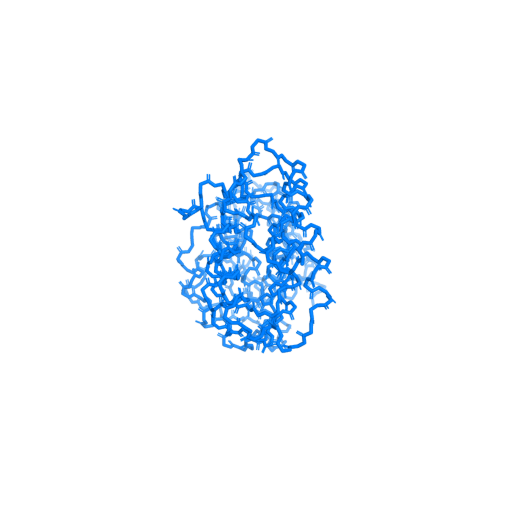 A CA 1
ATOM 2283 C C . LEU A 1 299 ? 18.968 -8.791 -27.778 1.00 88.44 299 LEU A C 1
ATOM 2285 O O . LEU A 1 299 ? 17.971 -9.468 -28.027 1.00 88.44 299 LEU A O 1
ATOM 2289 N N . LYS A 1 300 ? 20.146 -9.025 -28.376 1.00 86.50 300 LYS A N 1
ATOM 2290 C CA . LYS A 1 300 ? 20.356 -10.132 -29.327 1.00 86.50 300 LYS A CA 1
ATOM 2291 C C . LYS A 1 300 ? 20.148 -11.503 -28.681 1.00 86.50 300 LYS A C 1
ATOM 2293 O O . LYS A 1 300 ? 19.571 -12.382 -29.314 1.00 86.50 300 LYS A O 1
ATOM 2298 N N . LEU A 1 301 ? 20.604 -11.697 -27.441 1.00 83.69 301 LEU A N 1
ATOM 2299 C CA . LEU A 1 301 ? 20.441 -12.963 -26.716 1.00 83.69 301 LEU A CA 1
ATOM 2300 C C . LEU A 1 301 ? 18.977 -13.263 -26.386 1.00 83.69 301 LEU A C 1
ATOM 2302 O O . LEU A 1 301 ? 18.590 -14.432 -26.377 1.00 83.69 301 LEU A O 1
ATOM 2306 N N . VAL A 1 302 ? 18.162 -12.235 -26.142 1.00 76.75 302 VAL A N 1
ATOM 2307 C CA . VAL A 1 302 ? 16.727 -12.412 -25.887 1.00 76.75 302 VAL A CA 1
ATOM 2308 C C . VAL A 1 302 ? 16.005 -12.922 -27.136 1.00 76.75 302 VAL A C 1
ATOM 2310 O O . VAL A 1 302 ? 15.210 -13.843 -27.017 1.00 76.75 302 VAL A O 1
ATOM 2313 N N . VAL A 1 303 ? 16.330 -12.421 -28.334 1.00 65.19 303 VAL A N 1
ATOM 2314 C CA . VAL A 1 303 ? 15.717 -12.885 -29.601 1.00 65.19 303 VAL A CA 1
ATOM 2315 C C . VAL A 1 303 ? 16.027 -14.349 -29.907 1.00 65.19 303 VAL A C 1
ATOM 2317 O O . VAL A 1 303 ? 15.203 -15.046 -30.487 1.00 65.19 303 VAL A O 1
ATOM 2320 N N . VAL A 1 304 ? 17.207 -14.830 -29.517 1.00 60.44 304 VAL A N 1
ATOM 2321 C CA . VAL A 1 304 ? 17.621 -16.224 -29.751 1.00 60.44 304 VAL A CA 1
ATOM 2322 C C . VAL A 1 304 ? 16.924 -17.201 -28.789 1.00 60.44 304 VAL A C 1
ATOM 2324 O O . VAL A 1 304 ? 16.833 -18.387 -29.092 1.00 60.44 304 VAL A O 1
ATOM 2327 N N . ASN A 1 305 ? 16.425 -16.716 -27.645 1.00 55.31 305 ASN A N 1
ATOM 2328 C CA . ASN A 1 305 ? 15.919 -17.538 -26.537 1.00 55.31 305 ASN A CA 1
ATOM 2329 C C . ASN A 1 305 ? 14.450 -17.254 -26.141 1.00 55.31 305 ASN A C 1
ATOM 2331 O O . ASN A 1 305 ? 14.017 -17.732 -25.086 1.00 55.31 305 ASN A O 1
ATOM 2335 N N . ALA A 1 306 ? 13.720 -16.443 -26.913 1.00 54.25 306 ALA A N 1
ATOM 2336 C CA . ALA A 1 306 ? 12.308 -16.096 -26.698 1.00 54.25 306 ALA A CA 1
ATOM 2337 C C . ALA A 1 306 ? 11.374 -16.990 -27.522 1.00 54.25 306 ALA A C 1
ATOM 2339 O O . ALA A 1 306 ? 10.289 -17.317 -26.987 1.00 54.25 306 ALA A O 1
#

Foldseek 3Di:
DPPPLLPPLQPDDLVPQVSLLVSLVVLLVCLVPDDPVVLPDPVVVVSVVSLLQLLAPPRGPHHLLSHDQVSLQSSLVSLLSRPDQDQCSLVSLLVLLQDPSRDLVSNLSNLVSVLVCLVVHDLVSLVVSLLSNLQHQPNLVCLVVSLVSVLVSLPALCLLVVCLVVLLPHDLVRRLSSSLSSLLSNLVSHDPDDQADQDDDDPSCLVVLLSSLLVQLVDVVSCVPCVVSSLSSCRSHVNNVLVNLLVCLVVVVLVSNLVSLVDPSCLSSLLNCLVSQVVSLVPRDCVCVVSSVSSVVSSVVSNVVD

Secondary structure (DSSP, 8-state):
-TTSSGGGGGT--TT-HHHHHHHHHHHHHHHTT--HHHHTSHHHHHHHHHHHHHH-TTT-SS-GGGS-HHHHHHHHHHHHT-S---TTHHHHHHHHHH-TTS-HHHHHHHHHHHHHTGGGS-HHHHHHHHHHHHTSTT-GGGHHHHHHHHHHT--TTHHHHHHHHHHTTS-STTTHHHHHHHHHHHHHHH----SSS-PPPPHHHHHHHHHHHHHHHHSHHHHHHHHHHHHHHHHH-GGGHHHHHHHHHHTT-HHHHHHHHH-GGGHHHHHHTHHHHHHHHHTS-GGGHHHHHHHHHHHHHHHHH-

Sequence (306 aa):
MGRFGLYMLAIVDSTQQDTFKAIFRVSIGVLTRLPPAELESEHMASWLTSVVAFFTSTTNPVWFGQLPWSTQLEAVALLHHLPTYPPVFLRTLAACCKAEIVSVDAKSFVLDIVSDQLHKLDRGALLNFYMSTLFAQGNELLCPQVCRLLSGLNFGSSLSSILAPTLAKQSVEGNAVALVMAFVVCLKSNAKGSGGEKQRTPDVLKTHLVASFVKVLVTPQLEAAYSTLVYEGMQYCNGVFLDVATQLVAETNLAGLLQLLRESSLRKVVASYHAELVDVIAGIPTTHADDKRLLVNELKLVVVNA

Radius of gyration: 24.74 Å; chains: 1; bounding box: 59×32×73 Å

Organism: Aphanomyces astaci (NCBI:txid112090)

pLDDT: mean 82.74, std 11.32, range [32.69, 96.25]